Protein AF-A0A957N7H6-F1 (afdb_monomer_lite)

Structure (mmCIF, N/CA/C/O backbone):
data_AF-A0A957N7H6-F1
#
_entry.id   AF-A0A957N7H6-F1
#
loop_
_atom_site.group_PDB
_atom_site.id
_atom_site.type_symbol
_atom_site.label_atom_id
_atom_site.label_alt_id
_atom_site.label_comp_id
_atom_site.label_asym_id
_atom_site.label_entity_id
_atom_site.label_seq_id
_atom_site.pdbx_PDB_ins_code
_atom_site.Cartn_x
_atom_site.Cartn_y
_atom_site.Cartn_z
_atom_site.occupancy
_atom_site.B_iso_or_equiv
_atom_site.auth_seq_id
_atom_site.auth_comp_id
_atom_site.auth_asym_id
_atom_site.auth_atom_id
_atom_site.pdbx_PDB_model_num
ATOM 1 N N . MET A 1 1 ? 87.910 14.034 17.914 1.00 43.81 1 MET A N 1
ATOM 2 C CA . MET A 1 1 ? 87.311 12.699 17.693 1.00 43.81 1 MET A CA 1
ATOM 3 C C . MET A 1 1 ? 85.832 12.786 18.036 1.00 43.81 1 MET A C 1
ATOM 5 O O . MET A 1 1 ? 85.518 13.512 18.967 1.00 43.81 1 MET A O 1
ATOM 9 N N . THR A 1 2 ? 85.005 12.096 17.242 1.00 39.50 2 THR A N 1
ATOM 10 C CA . THR A 1 2 ? 83.526 11.991 17.246 1.00 39.50 2 THR A CA 1
ATOM 11 C C . THR A 1 2 ? 82.717 13.221 16.818 1.00 39.50 2 THR A C 1
ATOM 13 O O . THR A 1 2 ? 82.128 13.925 17.632 1.00 39.50 2 THR A O 1
ATOM 16 N N . THR A 1 3 ? 82.643 13.416 15.501 1.00 38.19 3 THR A N 1
ATOM 17 C CA . THR A 1 3 ? 81.486 13.993 14.794 1.00 38.19 3 THR A CA 1
ATOM 18 C C . THR A 1 3 ? 80.368 12.935 14.769 1.00 38.19 3 THR A C 1
ATOM 20 O O . THR A 1 3 ? 80.690 11.791 14.447 1.00 38.19 3 THR A O 1
ATOM 23 N N . PRO A 1 4 ? 79.098 13.237 15.096 1.00 42.59 4 PRO A N 1
ATOM 24 C CA . PRO A 1 4 ? 78.002 12.292 14.896 1.00 42.59 4 PRO A CA 1
ATOM 25 C C . PRO A 1 4 ? 77.447 12.385 13.471 1.00 42.59 4 PRO A C 1
ATOM 27 O O . PRO A 1 4 ? 77.237 13.482 12.951 1.00 42.59 4 PRO A O 1
ATOM 30 N N . ASP A 1 5 ? 77.214 11.216 12.880 1.00 39.34 5 ASP A N 1
ATOM 31 C CA . ASP A 1 5 ? 76.593 10.993 11.577 1.00 39.34 5 ASP A CA 1
ATOM 32 C C . ASP A 1 5 ? 75.215 11.654 11.450 1.00 39.34 5 ASP A C 1
ATOM 34 O O . ASP A 1 5 ? 74.347 11.539 12.320 1.00 39.34 5 ASP A O 1
ATOM 38 N N . ALA A 1 6 ? 75.003 12.310 10.309 1.00 39.81 6 ALA A N 1
ATOM 39 C CA . ALA A 1 6 ? 73.695 12.744 9.858 1.00 39.81 6 ALA A CA 1
ATOM 40 C C . ALA A 1 6 ? 72.895 11.514 9.404 1.00 39.81 6 ALA A C 1
ATOM 42 O O . ALA A 1 6 ? 73.225 10.874 8.408 1.00 39.81 6 ALA A O 1
ATOM 43 N N . HIS A 1 7 ? 71.830 11.189 10.134 1.00 38.59 7 HIS A N 1
ATOM 44 C CA . HIS A 1 7 ? 70.837 10.220 9.690 1.00 38.59 7 HIS A CA 1
ATOM 45 C C . HIS A 1 7 ? 70.128 10.743 8.429 1.00 38.59 7 HIS A C 1
ATOM 47 O O . HIS A 1 7 ? 69.309 11.662 8.497 1.00 38.59 7 HIS A O 1
ATOM 53 N N . GLU A 1 8 ? 70.425 10.129 7.282 1.00 37.56 8 GLU A N 1
ATOM 54 C CA . GLU A 1 8 ? 69.607 10.201 6.071 1.00 37.56 8 GLU A CA 1
ATOM 55 C C . GLU A 1 8 ? 68.180 9.738 6.390 1.00 37.56 8 GLU A C 1
ATOM 57 O O . GLU A 1 8 ? 67.917 8.565 6.665 1.00 37.56 8 GLU A O 1
ATOM 62 N N . THR A 1 9 ? 67.234 10.670 6.342 1.00 37.50 9 THR A N 1
ATOM 63 C CA . THR A 1 9 ? 65.806 10.361 6.313 1.00 37.50 9 THR A CA 1
ATOM 64 C C . THR A 1 9 ? 65.420 10.092 4.865 1.00 37.50 9 THR A C 1
ATOM 66 O O . THR A 1 9 ? 65.302 10.999 4.044 1.00 37.50 9 THR A O 1
ATOM 69 N N . LYS A 1 10 ? 65.261 8.809 4.534 1.00 40.12 10 LYS A N 1
ATOM 70 C CA . LYS A 1 10 ? 64.761 8.357 3.236 1.00 40.12 10 LYS A CA 1
ATOM 71 C C . LYS A 1 10 ? 63.314 8.836 3.081 1.00 40.12 10 LYS A C 1
ATOM 73 O O . LYS A 1 10 ? 62.451 8.462 3.874 1.00 40.12 10 LYS A O 1
ATOM 78 N N . ALA A 1 11 ? 63.071 9.691 2.091 1.00 37.00 11 ALA A N 1
ATOM 79 C CA . ALA A 1 11 ? 61.743 10.179 1.747 1.00 37.00 11 ALA A CA 1
ATOM 80 C C . ALA A 1 11 ? 60.816 8.995 1.425 1.00 37.00 11 ALA A C 1
ATOM 82 O O . ALA A 1 11 ? 61.141 8.145 0.597 1.00 37.00 11 ALA A O 1
ATOM 83 N N . VAL A 1 12 ? 59.674 8.936 2.109 1.00 40.44 12 VAL A N 1
ATOM 84 C CA . VAL A 1 12 ? 58.592 8.000 1.802 1.00 40.44 12 VAL A CA 1
ATOM 85 C C . VAL A 1 12 ? 57.883 8.529 0.558 1.00 40.44 12 VAL A C 1
ATOM 87 O O . VAL A 1 12 ? 57.245 9.580 0.608 1.00 40.44 12 VAL A O 1
ATOM 90 N N . GLU A 1 13 ? 58.026 7.825 -0.565 1.00 42.31 13 GLU A N 1
ATOM 91 C CA . GLU A 1 13 ? 57.178 8.028 -1.741 1.00 42.31 13 GLU A CA 1
ATOM 92 C C . GLU A 1 13 ? 55.713 7.774 -1.354 1.00 42.31 13 GLU A C 1
ATOM 94 O O . GLU A 1 13 ? 55.421 6.760 -0.709 1.00 42.31 13 GLU A O 1
ATOM 99 N N . PRO A 1 14 ? 54.766 8.653 -1.726 1.00 37.50 14 PRO A N 1
ATOM 100 C CA . PRO A 1 14 ? 53.361 8.366 -1.513 1.00 37.50 14 PRO A CA 1
ATOM 101 C C . PRO A 1 14 ? 52.962 7.192 -2.413 1.00 37.50 14 PRO A C 1
ATOM 103 O O . PRO A 1 14 ? 53.028 7.274 -3.641 1.00 37.50 14 PRO A O 1
ATOM 106 N N . ALA A 1 15 ? 52.560 6.092 -1.775 1.00 41.78 15 ALA A N 1
ATOM 107 C CA . ALA A 1 15 ? 51.951 4.952 -2.437 1.00 41.78 15 ALA A CA 1
ATOM 108 C C . ALA A 1 15 ? 50.744 5.415 -3.265 1.00 41.78 15 ALA A C 1
ATOM 110 O O . ALA A 1 15 ? 49.975 6.287 -2.853 1.00 41.78 15 ALA A O 1
ATOM 111 N N . ALA A 1 16 ? 50.644 4.833 -4.458 1.00 40.62 16 ALA A N 1
ATOM 112 C CA . ALA A 1 16 ? 49.672 5.143 -5.487 1.00 40.62 16 ALA A CA 1
ATOM 113 C C . ALA A 1 16 ? 48.252 5.298 -4.927 1.00 40.62 16 ALA A C 1
ATOM 115 O O . ALA A 1 16 ? 47.748 4.443 -4.205 1.00 40.62 16 ALA A O 1
ATOM 116 N N . SER A 1 17 ? 47.612 6.398 -5.316 1.00 38.94 17 SER A N 1
ATOM 117 C CA . SER A 1 17 ? 46.197 6.651 -5.093 1.00 38.94 17 SER A CA 1
ATOM 118 C C . SER A 1 17 ? 45.363 5.482 -5.618 1.00 38.94 17 SER A C 1
ATOM 120 O O . SER A 1 17 ? 45.357 5.234 -6.830 1.00 38.94 17 SER A O 1
ATOM 122 N N . ASP A 1 18 ? 44.616 4.829 -4.730 1.00 44.25 18 ASP A N 1
ATOM 123 C CA . ASP A 1 18 ? 43.447 4.044 -5.104 1.00 44.25 18 ASP A CA 1
ATOM 124 C C . ASP A 1 18 ? 42.534 4.943 -5.940 1.00 44.25 18 ASP A C 1
ATOM 126 O O . ASP A 1 18 ? 41.935 5.909 -5.452 1.00 44.25 18 ASP A O 1
ATOM 130 N N . LYS A 1 19 ? 42.456 4.655 -7.241 1.00 41.41 19 LYS A N 1
ATOM 131 C CA . LYS A 1 19 ? 41.390 5.176 -8.087 1.00 41.41 19 LYS A CA 1
ATOM 132 C C . LYS A 1 19 ? 40.106 4.500 -7.622 1.00 41.41 19 LYS A C 1
ATOM 134 O O . LYS A 1 19 ? 39.727 3.459 -8.144 1.00 41.41 19 LYS A O 1
ATOM 139 N N . ALA A 1 20 ? 39.470 5.094 -6.617 1.00 47.25 20 ALA A N 1
ATOM 140 C CA . ALA A 1 20 ? 38.083 4.821 -6.303 1.00 47.25 20 ALA A CA 1
ATOM 141 C C . ALA A 1 20 ? 37.269 5.045 -7.582 1.00 47.25 20 ALA A C 1
ATOM 143 O O . ALA A 1 20 ? 37.306 6.130 -8.171 1.00 47.25 20 ALA A O 1
ATOM 144 N N . ASP A 1 21 ? 36.608 3.981 -8.020 1.00 45.69 21 ASP A N 1
ATOM 145 C CA . ASP A 1 21 ? 35.663 3.967 -9.122 1.00 45.69 21 ASP A CA 1
ATOM 146 C C . ASP A 1 21 ? 34.563 5.002 -8.837 1.00 45.69 21 ASP A C 1
ATOM 148 O O . ASP A 1 21 ? 33.735 4.834 -7.940 1.00 45.69 21 ASP A O 1
ATOM 152 N N . LYS A 1 22 ? 34.629 6.141 -9.533 1.00 46.12 22 LYS A N 1
ATOM 153 C CA . LYS A 1 22 ? 33.703 7.271 -9.364 1.00 46.12 22 LYS A CA 1
ATOM 154 C C . LYS A 1 22 ? 32.372 7.059 -10.094 1.00 46.12 22 LYS A C 1
ATOM 156 O O . LYS A 1 22 ? 31.524 7.944 -10.017 1.00 46.12 22 LYS A O 1
ATOM 161 N N . ASP A 1 23 ? 32.177 5.904 -10.732 1.00 53.03 23 ASP A N 1
ATOM 162 C CA . ASP A 1 23 ? 31.001 5.607 -11.554 1.00 53.03 23 ASP A CA 1
ATOM 163 C C . ASP A 1 23 ? 30.079 4.527 -10.956 1.00 53.03 23 ASP A C 1
ATOM 165 O O . ASP A 1 23 ? 29.059 4.173 -11.555 1.00 53.03 23 ASP A O 1
ATOM 169 N N . ALA A 1 24 ? 30.358 4.031 -9.745 1.00 48.72 24 ALA A N 1
ATOM 170 C CA . ALA A 1 24 ? 29.452 3.111 -9.064 1.00 48.72 24 ALA A CA 1
ATOM 171 C C . ALA A 1 24 ? 28.167 3.843 -8.630 1.00 48.72 24 ALA A C 1
ATOM 173 O O . ALA A 1 24 ? 28.139 4.565 -7.628 1.00 48.72 24 ALA A O 1
ATOM 174 N N . LYS A 1 25 ? 27.075 3.649 -9.385 1.00 58.41 25 LYS A N 1
ATOM 175 C CA . LYS A 1 25 ? 25.734 4.081 -8.966 1.00 58.41 25 LYS A CA 1
ATOM 176 C C . LYS A 1 25 ? 25.422 3.512 -7.574 1.00 58.41 25 LYS A C 1
ATOM 178 O O . LYS A 1 25 ? 25.727 2.343 -7.327 1.00 58.41 25 LYS A O 1
ATOM 183 N N . PRO A 1 26 ? 24.782 4.290 -6.680 1.00 59.09 26 PRO A N 1
ATOM 184 C CA . PRO A 1 26 ? 24.394 3.793 -5.367 1.00 59.09 26 PRO A CA 1
ATOM 185 C C . PRO A 1 26 ? 23.569 2.513 -5.503 1.00 59.09 26 PRO A C 1
ATOM 187 O O . PRO A 1 26 ? 22.609 2.468 -6.276 1.00 59.09 26 PRO A O 1
ATOM 190 N N . ALA A 1 27 ? 23.936 1.479 -4.748 1.00 70.06 27 ALA A N 1
ATOM 191 C CA . ALA A 1 27 ? 23.162 0.249 -4.696 1.00 70.06 27 ALA A CA 1
ATOM 192 C C . ALA A 1 27 ? 21.755 0.553 -4.156 1.00 70.06 27 ALA A C 1
ATOM 194 O O . ALA A 1 27 ? 21.602 1.115 -3.068 1.00 70.06 27 ALA A O 1
ATOM 195 N N . VAL A 1 28 ? 20.722 0.190 -4.919 1.00 84.69 28 VAL A N 1
ATOM 196 C CA . VAL A 1 28 ? 19.333 0.314 -4.465 1.00 84.69 28 VAL A CA 1
ATOM 197 C C . VAL A 1 28 ? 19.098 -0.743 -3.391 1.00 84.69 28 VAL A C 1
ATOM 199 O O . VAL A 1 28 ? 19.315 -1.930 -3.626 1.00 84.69 28 VAL A O 1
ATOM 202 N N . SER A 1 29 ? 18.669 -0.308 -2.210 1.00 91.69 29 SER A N 1
ATOM 203 C CA . SER A 1 29 ? 18.350 -1.177 -1.077 1.00 91.69 29 SER A CA 1
ATOM 204 C C . SER A 1 29 ? 16.909 -0.971 -0.627 1.00 91.69 29 SER A C 1
ATOM 206 O O . SER A 1 29 ? 16.304 0.082 -0.847 1.00 91.69 29 SER A O 1
ATOM 208 N N . GLU A 1 30 ? 16.344 -2.013 -0.027 1.00 95.75 30 GLU A N 1
ATOM 209 C CA . GLU A 1 30 ? 15.038 -1.934 0.616 1.00 95.75 30 GLU A CA 1
ATOM 210 C C . GLU A 1 30 ? 15.134 -1.091 1.886 1.00 95.75 30 GLU A C 1
ATOM 212 O O . GLU A 1 30 ? 16.096 -1.191 2.648 1.00 95.75 30 GLU A O 1
ATOM 217 N N . THR A 1 31 ? 14.114 -0.275 2.129 1.00 95.94 31 THR A N 1
ATOM 218 C CA . THR A 1 31 ? 13.954 0.467 3.381 1.00 95.94 31 THR A CA 1
ATOM 219 C C . THR A 1 31 ? 12.715 -0.029 4.108 1.00 95.94 31 THR A C 1
ATOM 221 O O . THR A 1 31 ? 11.755 -0.478 3.482 1.00 95.94 31 THR A O 1
ATOM 224 N N . ARG A 1 32 ? 12.729 0.027 5.440 1.00 96.81 32 ARG A N 1
ATOM 225 C CA . ARG A 1 32 ? 11.587 -0.363 6.268 1.00 96.81 32 ARG A CA 1
ATOM 226 C C . ARG A 1 32 ? 11.608 0.422 7.572 1.00 96.81 32 ARG A C 1
ATOM 228 O O . ARG A 1 32 ? 12.626 0.456 8.255 1.00 96.81 32 ARG A O 1
ATOM 235 N N . SER A 1 33 ? 10.482 1.037 7.903 1.00 98.31 33 SER A N 1
ATOM 236 C CA . SER A 1 33 ? 10.226 1.712 9.172 1.00 98.31 33 SER A CA 1
ATOM 237 C C . SER A 1 33 ? 8.887 1.233 9.711 1.00 98.31 33 SER A C 1
ATOM 239 O O . SER A 1 33 ? 7.930 1.097 8.945 1.00 98.31 33 SER A O 1
ATOM 241 N N . GLU A 1 34 ? 8.815 0.955 11.008 1.00 98.31 34 GLU A N 1
ATOM 242 C CA . GLU A 1 34 ? 7.600 0.464 11.647 1.00 98.31 34 GLU A CA 1
ATOM 243 C C . GLU A 1 34 ? 7.325 1.160 12.976 1.00 98.31 34 GLU A C 1
ATOM 245 O O . GLU A 1 34 ? 8.237 1.554 13.700 1.00 98.31 34 GLU A O 1
ATOM 250 N N . THR A 1 35 ? 6.042 1.323 13.279 1.00 98.62 35 THR A N 1
ATOM 251 C CA . THR A 1 35 ? 5.543 1.911 14.526 1.00 98.62 35 THR A CA 1
ATOM 252 C C . THR A 1 35 ? 4.240 1.224 14.924 1.00 98.62 35 THR A C 1
ATOM 254 O O . THR A 1 35 ? 3.527 0.709 14.063 1.00 98.62 35 THR A O 1
ATOM 257 N N . GLU A 1 36 ? 3.912 1.212 16.211 1.00 98.56 36 GLU A N 1
ATOM 258 C CA . GLU A 1 36 ? 2.661 0.641 16.723 1.00 98.56 36 GLU A CA 1
ATOM 259 C C . GLU A 1 36 ? 1.746 1.741 17.253 1.00 98.56 36 GLU A C 1
ATOM 261 O O . GLU A 1 36 ? 2.211 2.715 17.845 1.00 98.56 36 GLU A O 1
ATOM 266 N N . HIS A 1 37 ? 0.446 1.586 17.012 1.00 98.31 37 HIS A N 1
ATOM 267 C CA . HIS A 1 37 ? -0.575 2.592 17.290 1.00 98.31 37 HIS A CA 1
ATOM 268 C C . HIS A 1 37 ? -1.894 1.933 17.694 1.00 98.31 37 HIS A C 1
ATOM 270 O O . HIS A 1 37 ? -2.050 0.709 17.688 1.00 98.31 37 HIS A O 1
ATOM 276 N N . THR A 1 38 ? -2.869 2.760 18.047 1.00 97.94 38 THR A N 1
ATOM 277 C CA . THR A 1 38 ? -4.248 2.347 18.312 1.00 97.94 38 THR A CA 1
ATOM 278 C C . THR A 1 38 ? -5.198 3.358 17.680 1.00 97.94 38 THR A C 1
ATOM 280 O O . THR A 1 38 ? -4.890 4.549 17.654 1.00 97.94 38 THR A O 1
ATOM 283 N N . VAL A 1 39 ? -6.321 2.879 17.147 1.00 97.81 39 VAL A N 1
ATOM 284 C CA . VAL A 1 39 ? -7.387 3.692 16.545 1.00 97.81 39 VAL A CA 1
ATOM 285 C C . VAL A 1 39 ? -8.750 3.158 16.977 1.00 97.81 39 VAL A C 1
ATOM 287 O O . VAL A 1 39 ? -8.907 1.953 17.163 1.00 97.81 39 VAL A O 1
ATOM 290 N N . GLU A 1 40 ? -9.735 4.040 17.118 1.00 97.62 40 GLU A N 1
ATOM 291 C CA . GLU A 1 40 ? -11.129 3.657 17.353 1.00 97.62 40 GLU A CA 1
ATOM 292 C C . GLU A 1 40 ? -11.868 3.516 16.014 1.00 97.62 40 GLU A C 1
ATOM 294 O O . GLU A 1 40 ? -11.976 4.480 15.254 1.00 97.62 40 GLU A O 1
ATOM 299 N N . ILE A 1 41 ? -12.376 2.317 15.715 1.00 97.31 41 ILE A N 1
ATOM 300 C CA . ILE A 1 41 ? -13.124 1.994 14.488 1.00 97.31 41 ILE A CA 1
ATOM 301 C C . ILE A 1 41 ? -14.451 1.366 14.896 1.00 97.31 41 ILE A C 1
ATOM 303 O O . ILE A 1 41 ? -14.471 0.384 15.636 1.00 97.31 41 ILE A O 1
ATOM 307 N N . GLY A 1 42 ? -15.576 1.941 14.462 1.00 92.56 42 GLY A N 1
ATOM 308 C CA . GLY A 1 42 ? -16.904 1.442 14.843 1.00 92.56 42 GLY A CA 1
ATOM 309 C C . GLY A 1 42 ? -17.132 1.332 16.362 1.00 92.56 42 GLY A C 1
ATOM 310 O O . GLY A 1 42 ? -17.873 0.457 16.807 1.00 92.56 42 GLY A O 1
ATOM 311 N N . GLY A 1 43 ? -16.470 2.178 17.162 1.00 91.94 43 GLY A N 1
ATOM 312 C CA . GLY A 1 43 ? -16.515 2.140 18.630 1.00 91.94 43 GLY A CA 1
ATOM 313 C C . GLY A 1 43 ? -15.676 1.031 19.281 1.00 91.94 43 GLY A C 1
ATOM 314 O O . GLY A 1 43 ? -15.865 0.751 20.465 1.00 91.94 43 GLY A O 1
ATOM 315 N N . GLN A 1 44 ? -14.792 0.377 18.523 1.00 93.44 44 GLN A N 1
ATOM 316 C CA . GLN A 1 44 ? -13.849 -0.620 19.022 1.00 93.44 44 GLN A CA 1
ATOM 317 C C . GLN A 1 44 ? -12.409 -0.130 18.888 1.00 93.44 44 GLN A C 1
ATOM 319 O O . GLN A 1 44 ? -12.001 0.366 17.836 1.00 93.44 44 GLN A O 1
ATOM 324 N N . SER A 1 45 ? -11.619 -0.378 19.931 1.00 96.69 45 SER A N 1
ATOM 325 C CA . SER A 1 45 ? -10.189 -0.099 19.923 1.00 96.69 45 SER A CA 1
ATOM 326 C C . SER A 1 45 ? -9.439 -1.151 19.108 1.00 96.69 45 SER A C 1
ATOM 328 O O . SER A 1 45 ? -9.482 -2.344 19.421 1.00 96.69 45 SER A O 1
ATOM 330 N N . VAL A 1 46 ? -8.737 -0.717 18.064 1.00 97.75 46 VAL A N 1
ATOM 331 C CA . VAL A 1 46 ? -7.934 -1.570 17.181 1.00 97.75 46 VAL A CA 1
ATOM 332 C C . VAL A 1 46 ? -6.468 -1.193 17.330 1.00 97.75 46 VAL A C 1
ATOM 334 O O . VAL A 1 46 ? -6.048 -0.105 16.927 1.00 97.75 46 VAL A O 1
ATOM 337 N N . ARG A 1 47 ? -5.667 -2.106 17.889 1.00 98.38 47 ARG A N 1
ATOM 338 C CA . ARG A 1 47 ? -4.204 -1.981 17.907 1.00 98.38 47 ARG A CA 1
ATOM 339 C C . ARG A 1 47 ? -3.630 -2.443 16.576 1.00 98.38 47 ARG A C 1
ATOM 341 O O . ARG A 1 47 ? -4.068 -3.453 16.028 1.00 98.38 47 ARG A O 1
ATOM 348 N N . TYR A 1 48 ? -2.646 -1.722 16.055 1.00 98.38 48 TYR A N 1
ATOM 349 C CA . TYR A 1 48 ? -2.044 -2.059 14.769 1.00 98.38 48 TYR A CA 1
ATOM 350 C C . TYR A 1 48 ? -0.584 -1.623 14.670 1.00 98.38 48 TYR A C 1
ATOM 352 O O . TYR A 1 48 ? -0.146 -0.666 15.310 1.00 98.38 48 TYR A O 1
ATOM 360 N N . ARG A 1 49 ? 0.158 -2.303 13.798 1.00 98.50 49 ARG A N 1
ATOM 361 C CA . ARG A 1 49 ? 1.483 -1.906 13.330 1.00 98.50 49 ARG A CA 1
ATOM 362 C C . ARG A 1 49 ? 1.359 -1.196 11.987 1.00 98.50 49 ARG A C 1
ATOM 364 O O . ARG A 1 49 ? 0.800 -1.748 11.042 1.00 98.50 49 ARG A O 1
ATOM 371 N N . ALA A 1 50 ? 1.891 0.017 11.903 1.00 98.62 50 ALA A N 1
ATOM 372 C CA . ALA A 1 50 ? 2.085 0.745 10.657 1.00 98.62 50 ALA A CA 1
ATOM 373 C C . ALA A 1 50 ? 3.504 0.493 10.145 1.00 98.62 50 ALA A C 1
ATOM 375 O O . ALA A 1 50 ? 4.467 0.714 10.879 1.00 98.62 50 ALA A O 1
ATOM 376 N N . VAL A 1 51 ? 3.632 0.064 8.895 1.00 98.62 51 VAL A N 1
ATOM 377 C CA . VAL A 1 51 ? 4.910 -0.189 8.224 1.00 98.62 51 VAL A CA 1
ATOM 378 C C . VAL A 1 51 ? 4.970 0.664 6.968 1.00 98.62 51 VAL A C 1
ATOM 380 O O . VAL A 1 51 ? 4.047 0.621 6.165 1.00 98.62 51 VAL A O 1
ATOM 383 N N . ALA A 1 52 ? 6.050 1.408 6.770 1.00 98.50 52 ALA A N 1
ATOM 384 C CA . ALA A 1 52 ? 6.356 2.062 5.502 1.00 98.50 52 ALA A CA 1
ATOM 385 C C . ALA A 1 52 ? 7.702 1.549 4.998 1.00 98.50 52 ALA A C 1
ATOM 387 O O . ALA A 1 52 ? 8.654 1.429 5.775 1.00 98.50 52 ALA A O 1
ATOM 388 N N . GLY A 1 53 ? 7.800 1.235 3.712 1.00 97.94 53 GLY A N 1
ATOM 389 C CA . GLY A 1 53 ? 9.036 0.685 3.177 1.00 97.94 53 GLY A CA 1
ATOM 390 C C . GLY A 1 53 ? 9.030 0.489 1.675 1.00 97.94 53 GLY A C 1
ATOM 391 O O . GLY A 1 53 ? 8.083 0.859 0.987 1.00 97.94 53 GLY A O 1
ATOM 392 N N . THR A 1 54 ? 10.106 -0.111 1.178 1.00 98.06 54 THR A N 1
ATOM 393 C CA . THR A 1 54 ? 10.259 -0.493 -0.225 1.00 98.06 54 THR A CA 1
ATOM 394 C C . THR A 1 54 ? 10.571 -1.980 -0.358 1.00 98.06 54 THR A C 1
ATOM 396 O O . THR A 1 54 ? 11.305 -2.535 0.456 1.00 98.06 54 THR A O 1
ATOM 399 N N . LEU A 1 55 ? 10.025 -2.626 -1.391 1.00 98.00 55 LEU A N 1
ATOM 400 C CA . LEU A 1 55 ? 10.409 -3.974 -1.822 1.00 98.00 55 LEU A CA 1
ATOM 401 C C . LEU A 1 55 ? 11.075 -3.904 -3.196 1.00 98.00 55 LEU A C 1
ATOM 403 O O . LEU A 1 55 ? 10.592 -3.195 -4.082 1.00 98.00 55 LEU A O 1
ATOM 407 N N . LEU A 1 56 ? 12.166 -4.647 -3.386 1.00 97.88 56 LEU A N 1
ATOM 408 C CA . LEU A 1 56 ? 12.823 -4.745 -4.689 1.00 97.88 56 LEU A CA 1
ATOM 409 C C . LEU A 1 56 ? 12.209 -5.873 -5.513 1.00 97.88 56 LEU A C 1
ATOM 411 O O . LEU A 1 56 ? 12.238 -7.037 -5.111 1.00 97.88 56 LEU A O 1
ATOM 415 N N . LEU A 1 57 ? 11.716 -5.524 -6.697 1.00 97.50 57 LEU A N 1
ATOM 416 C CA . LEU A 1 57 ? 11.367 -6.485 -7.735 1.00 97.50 57 LEU A CA 1
ATOM 417 C C . LEU A 1 57 ? 12.629 -6.801 -8.532 1.00 97.50 57 LEU A C 1
ATOM 419 O O . LEU A 1 57 ? 13.341 -5.884 -8.952 1.00 97.50 57 LEU A O 1
ATOM 423 N N . LYS A 1 58 ? 12.908 -8.085 -8.742 1.00 95.75 58 LYS A N 1
ATOM 424 C CA . LYS A 1 58 ? 14.099 -8.563 -9.448 1.00 95.75 58 LYS A CA 1
ATOM 425 C C . LYS A 1 58 ? 13.718 -9.484 -10.599 1.00 95.75 58 LYS A C 1
ATOM 427 O O . LYS A 1 58 ? 12.680 -10.136 -10.534 1.00 95.75 58 LYS A O 1
ATOM 432 N N . ASP A 1 59 ? 14.548 -9.523 -11.633 1.00 92.19 59 ASP A N 1
ATOM 433 C CA . ASP A 1 59 ? 14.445 -10.526 -12.690 1.00 92.19 59 ASP A CA 1
ATOM 434 C C . ASP A 1 59 ? 15.062 -11.874 -12.265 1.00 92.19 59 ASP A C 1
ATOM 436 O O . ASP A 1 59 ? 15.598 -12.027 -11.165 1.00 92.19 59 ASP A O 1
ATOM 440 N N . GLU A 1 60 ? 15.004 -12.864 -13.156 1.00 91.19 60 GLU A N 1
ATOM 441 C CA . GLU A 1 60 ? 15.564 -14.207 -12.936 1.00 91.19 60 GLU A CA 1
ATOM 442 C C . GLU A 1 60 ? 17.093 -14.226 -12.760 1.00 91.19 60 GLU A C 1
ATOM 444 O O . GLU A 1 60 ? 17.655 -15.232 -12.333 1.00 91.19 60 GLU A O 1
ATOM 449 N N . LYS A 1 61 ? 17.779 -13.128 -13.096 1.00 93.31 61 LYS A N 1
ATOM 450 C CA . LYS A 1 61 ? 19.231 -12.950 -12.964 1.00 93.31 61 LYS A CA 1
ATOM 451 C C . LYS A 1 61 ? 19.592 -12.084 -11.754 1.00 93.31 61 LYS A C 1
ATOM 453 O O . LYS A 1 61 ? 20.713 -11.581 -11.686 1.00 93.31 61 LYS A O 1
ATOM 458 N N . ASP A 1 62 ? 18.654 -11.888 -10.824 1.00 91.88 62 ASP A N 1
ATOM 459 C CA . ASP A 1 62 ? 18.782 -11.038 -9.637 1.00 91.88 62 ASP A CA 1
ATOM 460 C C . ASP A 1 62 ? 18.984 -9.535 -9.920 1.00 91.88 62 ASP A C 1
ATOM 462 O O . ASP A 1 62 ? 19.257 -8.755 -8.996 1.00 91.88 62 ASP A O 1
ATOM 46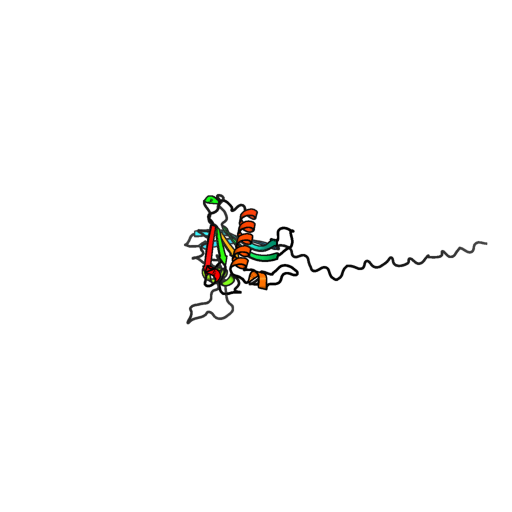6 N N . LYS A 1 63 ? 18.791 -9.080 -11.167 1.00 94.38 63 LYS A N 1
ATOM 467 C CA . LYS A 1 63 ? 18.848 -7.656 -11.510 1.00 94.38 63 LYS A CA 1
ATOM 468 C C . LYS A 1 63 ? 17.606 -6.955 -10.966 1.00 94.38 63 LYS A C 1
ATOM 470 O O . LYS A 1 63 ? 16.482 -7.389 -11.201 1.00 94.38 63 LYS A O 1
ATOM 475 N N . VAL A 1 64 ? 17.797 -5.841 -10.259 1.00 96.19 64 VAL A N 1
ATOM 476 C CA . VAL A 1 64 ? 16.692 -5.023 -9.736 1.00 96.19 64 VAL A CA 1
ATOM 477 C C . VAL A 1 64 ? 15.946 -4.355 -10.890 1.00 96.19 64 VAL A C 1
ATOM 479 O O . VAL A 1 64 ? 16.488 -3.466 -11.541 1.00 96.19 64 VAL A O 1
ATOM 482 N N . LYS A 1 65 ? 14.684 -4.746 -11.087 1.00 96.44 65 LYS A N 1
ATOM 483 C CA . LYS A 1 65 ? 13.752 -4.147 -12.049 1.00 96.44 65 LYS A CA 1
ATOM 484 C C . LYS A 1 65 ? 13.069 -2.901 -11.490 1.00 96.44 65 LYS A C 1
ATOM 486 O O . LYS A 1 65 ? 12.852 -1.941 -12.220 1.00 96.44 65 LYS A O 1
ATOM 491 N N . ALA A 1 66 ? 12.704 -2.905 -10.208 1.00 97.50 66 ALA A N 1
ATOM 492 C CA . ALA A 1 66 ? 12.013 -1.786 -9.566 1.00 97.50 66 ALA A CA 1
ATOM 493 C C . ALA A 1 66 ? 12.165 -1.806 -8.040 1.00 97.50 66 ALA A C 1
ATOM 495 O O . ALA A 1 66 ? 12.375 -2.856 -7.440 1.00 97.50 66 ALA A O 1
ATOM 496 N N . SER A 1 67 ? 12.007 -0.638 -7.421 1.00 97.94 67 SER A N 1
ATOM 497 C CA . SER A 1 67 ? 11.807 -0.444 -5.986 1.00 97.94 67 SER A CA 1
ATOM 498 C C . SER A 1 67 ? 10.387 0.067 -5.768 1.00 97.94 67 SER A C 1
ATOM 500 O O . SER A 1 67 ? 10.058 1.179 -6.188 1.00 97.94 67 SER A O 1
ATOM 502 N N . VAL A 1 68 ? 9.535 -0.760 -5.165 1.00 98.06 68 VAL A N 1
ATOM 503 C CA . VAL A 1 68 ? 8.109 -0.477 -4.967 1.00 98.06 68 VAL A CA 1
ATOM 504 C C . VAL A 1 68 ? 7.874 -0.056 -3.527 1.00 98.06 68 VAL A C 1
ATOM 506 O O . VAL A 1 68 ? 8.110 -0.837 -2.604 1.00 98.06 68 VAL A O 1
ATOM 509 N N . PHE A 1 69 ? 7.422 1.179 -3.340 1.00 98.25 69 PHE A N 1
ATOM 510 C CA . PHE A 1 69 ? 7.034 1.720 -2.050 1.00 98.25 69 PHE A CA 1
ATOM 511 C C . PHE A 1 69 ? 5.648 1.233 -1.634 1.00 98.25 69 PHE A C 1
ATOM 513 O O . PHE A 1 69 ? 4.735 1.108 -2.454 1.00 98.25 69 PHE A O 1
ATOM 520 N N . TYR A 1 70 ? 5.497 0.992 -0.336 1.00 98.50 70 TYR A N 1
ATOM 521 C CA . TYR A 1 70 ? 4.226 0.629 0.260 1.00 98.50 70 TYR A CA 1
ATOM 522 C C . TYR A 1 70 ? 4.065 1.206 1.664 1.00 98.50 70 TYR A C 1
ATOM 524 O O . TYR A 1 70 ? 5.041 1.456 2.382 1.00 98.50 70 TYR A O 1
ATOM 532 N N . VAL A 1 71 ? 2.804 1.327 2.074 1.00 98.69 71 VAL A N 1
ATOM 533 C CA . VAL A 1 71 ? 2.410 1.507 3.472 1.00 98.69 71 VAL A CA 1
ATOM 534 C C . VAL A 1 71 ? 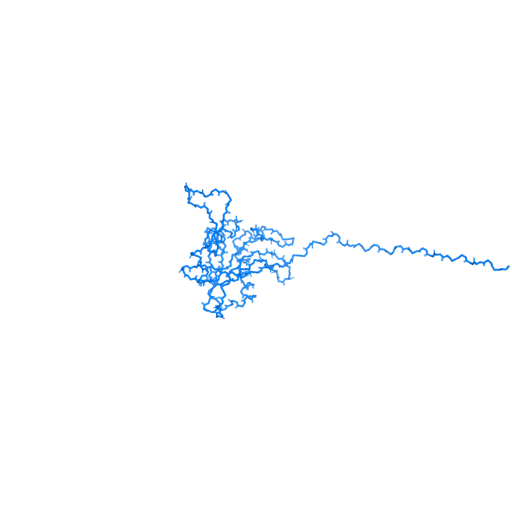1.468 0.373 3.853 1.00 98.69 71 VAL A C 1
ATOM 536 O O . VAL A 1 71 ? 0.456 0.163 3.193 1.00 98.69 71 VAL A O 1
ATOM 539 N N . ALA A 1 72 ? 1.785 -0.363 4.913 1.00 98.69 72 ALA A N 1
ATOM 540 C CA . ALA A 1 72 ? 0.959 -1.443 5.430 1.00 98.69 72 ALA A CA 1
ATOM 541 C C . ALA A 1 72 ? 0.455 -1.139 6.843 1.00 98.69 72 ALA A C 1
ATOM 543 O O . ALA A 1 72 ? 1.184 -0.600 7.676 1.00 98.69 72 ALA A O 1
ATOM 544 N N . TYR A 1 73 ? -0.782 -1.538 7.116 1.00 98.56 73 TYR A N 1
ATOM 545 C CA . TYR A 1 73 ? -1.407 -1.513 8.430 1.00 98.56 73 TYR A CA 1
ATOM 546 C C . TYR A 1 73 ? -1.831 -2.927 8.789 1.00 98.56 73 TYR A C 1
ATOM 548 O O . TYR A 1 73 ? -2.706 -3.505 8.144 1.00 98.56 73 TYR A O 1
ATOM 556 N N . LEU A 1 74 ? -1.172 -3.479 9.801 1.00 97.88 74 LEU A N 1
ATOM 557 C CA . LEU A 1 74 ? -1.350 -4.852 10.248 1.00 97.88 74 LEU A CA 1
ATOM 558 C C . LEU A 1 74 ? -1.975 -4.813 11.635 1.00 97.88 74 LEU A C 1
ATOM 560 O O . LEU A 1 74 ? -1.364 -4.277 12.561 1.00 97.88 74 LEU A O 1
ATOM 564 N N . LYS A 1 75 ? -3.191 -5.333 11.783 1.00 97.31 75 LYS A N 1
ATOM 565 C CA . LYS A 1 75 ? -3.831 -5.448 13.093 1.00 97.31 75 LYS A CA 1
ATOM 566 C C . LYS A 1 75 ? -2.968 -6.338 13.993 1.00 97.31 75 LYS A C 1
ATOM 568 O O . LYS A 1 75 ? -2.436 -7.354 13.554 1.00 97.31 75 LYS A O 1
ATOM 573 N N . LEU A 1 76 ? -2.808 -5.915 15.240 1.00 95.94 76 LEU A N 1
ATOM 574 C CA . LEU A 1 76 ? -2.162 -6.702 16.284 1.00 95.94 76 LEU A CA 1
ATOM 575 C C . LEU A 1 76 ? -3.213 -7.569 16.988 1.00 95.94 76 LEU A C 1
ATOM 577 O O . LEU A 1 76 ? -4.406 -7.274 16.926 1.00 95.94 76 LEU A O 1
ATOM 581 N N . ASP A 1 77 ? -2.763 -8.613 17.682 1.00 89.00 77 ASP A N 1
ATOM 582 C CA . ASP A 1 77 ? -3.626 -9.519 18.457 1.00 89.00 77 ASP A CA 1
ATOM 583 C C . ASP A 1 77 ? -4.577 -10.373 17.593 1.00 89.00 77 ASP A C 1
ATOM 585 O O . ASP A 1 77 ? -5.679 -10.725 18.012 1.00 89.00 77 ASP A O 1
ATOM 589 N N . GLU A 1 78 ? -4.152 -10.693 16.369 1.00 86.12 78 GLU A N 1
ATOM 590 C CA . GLU A 1 78 ? -4.799 -11.652 15.475 1.00 86.12 78 GLU A CA 1
ATOM 591 C C . GLU A 1 78 ? -3.737 -12.613 14.929 1.00 86.12 78 GLU A C 1
ATOM 593 O O . GLU A 1 78 ? -2.998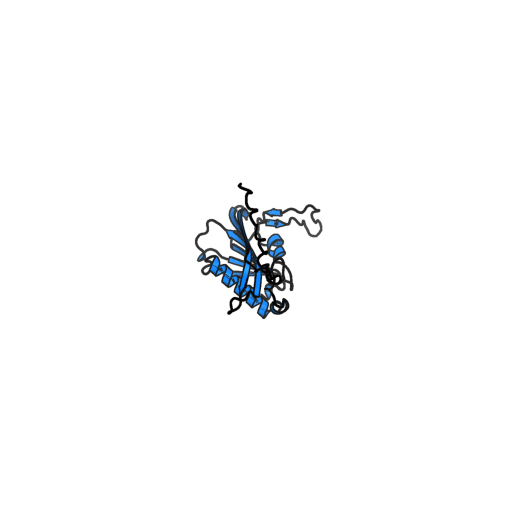 -12.276 14.002 1.00 86.12 78 GLU A O 1
ATOM 598 N N . ASP A 1 79 ? -3.647 -13.796 15.534 1.00 85.19 79 ASP A N 1
ATOM 599 C CA . ASP A 1 79 ? -2.540 -14.728 15.295 1.00 85.19 79 ASP A CA 1
ATOM 600 C C . ASP A 1 79 ? -2.853 -15.798 14.239 1.00 85.19 79 ASP A C 1
ATOM 602 O O . ASP A 1 79 ? -1.955 -16.552 13.868 1.00 85.19 79 ASP A O 1
ATOM 606 N N . ASP A 1 80 ? -4.096 -15.888 13.748 1.00 93.50 80 ASP A N 1
ATOM 607 C CA . ASP A 1 80 ? -4.483 -16.819 12.682 1.00 93.50 80 ASP A CA 1
ATOM 608 C C . ASP A 1 80 ? -4.571 -16.094 11.327 1.00 93.50 80 ASP A C 1
ATOM 610 O O . ASP A 1 80 ? -5.574 -15.433 11.025 1.00 93.50 80 ASP A O 1
ATOM 614 N N . PRO A 1 81 ? -3.567 -16.251 10.440 1.00 92.75 81 PRO A N 1
ATOM 615 C CA . PRO A 1 81 ? -3.601 -15.631 9.126 1.00 92.75 81 PRO A CA 1
ATOM 616 C C . PRO A 1 81 ? -4.799 -16.077 8.290 1.00 92.75 81 PRO A C 1
ATOM 618 O O . PRO A 1 81 ? -5.246 -15.294 7.457 1.00 92.75 81 PRO A O 1
ATOM 621 N N . SER A 1 82 ? -5.325 -17.293 8.480 1.00 95.88 82 SER A N 1
ATOM 622 C CA . SER A 1 82 ? -6.442 -17.824 7.687 1.00 95.88 82 SER A CA 1
ATOM 623 C C . SER A 1 82 ? -7.782 -17.164 8.020 1.00 95.88 82 SER A C 1
ATOM 625 O O . SER A 1 82 ? -8.632 -17.013 7.140 1.00 95.88 82 SER A O 1
ATOM 627 N N . ALA A 1 83 ? -7.935 -16.690 9.258 1.00 95.38 83 ALA A N 1
ATOM 628 C CA . ALA A 1 83 ? -9.082 -15.909 9.709 1.00 95.38 83 ALA A CA 1
ATOM 629 C C . ALA A 1 83 ? -8.937 -14.409 9.404 1.00 95.38 83 ALA A C 1
ATOM 631 O O . ALA A 1 83 ? -9.919 -13.667 9.488 1.00 95.38 83 ALA A O 1
ATOM 632 N N . ARG A 1 84 ? -7.731 -13.955 9.026 1.00 97.12 84 ARG A N 1
ATOM 633 C CA . ARG A 1 84 ? -7.407 -12.539 8.838 1.00 97.12 84 ARG A CA 1
ATOM 634 C C . ARG A 1 84 ? -7.121 -12.170 7.379 1.00 97.12 84 ARG A C 1
ATOM 636 O O . ARG A 1 84 ? -5.993 -12.358 6.906 1.00 97.12 84 ARG A O 1
ATOM 643 N N . PRO A 1 85 ? -8.094 -11.570 6.669 1.00 98.25 85 PRO A N 1
ATOM 644 C CA . PRO A 1 85 ? -7.884 -11.058 5.324 1.00 98.25 85 PRO A CA 1
ATOM 645 C C . PRO A 1 85 ? -6.765 -10.022 5.226 1.00 98.25 85 PRO A C 1
ATOM 647 O O . PRO A 1 85 ? -6.488 -9.273 6.169 1.00 98.25 85 PRO A O 1
ATOM 650 N N . ILE A 1 86 ? -6.172 -9.956 4.039 1.00 98.69 86 ILE A N 1
ATOM 651 C CA . ILE A 1 86 ? -5.286 -8.878 3.617 1.00 98.69 86 ILE A CA 1
ATOM 652 C C . ILE A 1 86 ? -5.822 -8.263 2.326 1.00 98.69 86 ILE A C 1
ATOM 654 O O . ILE A 1 86 ? -6.148 -8.964 1.366 1.00 98.69 86 ILE A O 1
ATOM 658 N N . THR A 1 87 ? -5.919 -6.941 2.313 1.00 98.62 87 THR A N 1
ATOM 659 C CA . THR A 1 87 ? -6.428 -6.161 1.193 1.00 98.62 87 THR A CA 1
ATOM 660 C C . THR A 1 87 ? -5.295 -5.321 0.633 1.00 98.62 87 THR A C 1
ATOM 662 O O . THR A 1 87 ? -4.740 -4.468 1.329 1.00 98.62 87 THR A O 1
ATOM 665 N N . PHE A 1 88 ? -4.961 -5.556 -0.631 1.00 98.25 88 PHE A N 1
ATOM 666 C CA . PHE A 1 88 ? -4.017 -4.736 -1.375 1.00 98.25 88 PHE A CA 1
ATOM 667 C C . PHE A 1 88 ? -4.783 -3.642 -2.105 1.00 98.25 88 PHE A C 1
ATOM 669 O O . PHE A 1 88 ? -5.783 -3.912 -2.773 1.00 98.25 88 PHE A O 1
ATOM 676 N N . SER A 1 89 ? -4.327 -2.405 -1.947 1.00 96.81 89 SER A N 1
ATOM 677 C CA . SER A 1 89 ? -4.984 -1.240 -2.513 1.00 96.81 89 SER A CA 1
ATOM 678 C C . SER A 1 89 ? -4.022 -0.367 -3.295 1.00 96.81 89 SER A C 1
ATOM 680 O O . SER A 1 89 ? -2.872 -0.162 -2.904 1.00 96.81 89 SER A O 1
ATOM 682 N N . PHE A 1 90 ? -4.516 0.156 -4.408 1.00 91.44 90 PHE A N 1
ATOM 683 C CA . PHE A 1 90 ? -3.778 1.016 -5.320 1.00 91.44 90 PHE A CA 1
ATOM 684 C C . PHE A 1 90 ? -4.735 2.009 -5.978 1.00 91.44 90 PHE A C 1
ATOM 686 O O . PHE A 1 90 ? -5.903 1.714 -6.238 1.00 91.44 90 PHE A O 1
ATOM 693 N N . ASN A 1 91 ? -4.228 3.206 -6.251 1.00 88.12 91 ASN A N 1
ATOM 694 C CA . ASN A 1 91 ? -4.991 4.249 -6.926 1.00 88.12 91 ASN A CA 1
ATOM 695 C C . ASN A 1 91 ? -5.065 4.035 -8.444 1.00 88.12 91 ASN A C 1
ATOM 697 O O . ASN A 1 91 ? -4.321 3.246 -9.034 1.00 88.12 91 ASN A O 1
ATOM 701 N N . GLY A 1 92 ? -5.968 4.789 -9.076 1.00 79.44 92 GLY A N 1
ATOM 702 C CA . GLY A 1 92 ? -6.108 4.874 -10.527 1.00 79.44 92 GLY A CA 1
ATOM 703 C C . GLY A 1 92 ? -5.369 6.032 -11.198 1.00 79.44 92 GLY A C 1
ATOM 704 O O . GLY A 1 92 ? -4.337 6.500 -10.724 1.00 79.44 92 GLY A O 1
ATOM 705 N N . GLY A 1 93 ? -5.883 6.438 -12.368 1.00 66.75 93 GLY A N 1
ATOM 706 C CA . GLY A 1 93 ? -5.100 7.075 -13.440 1.00 66.75 93 GLY A CA 1
ATOM 707 C C . GLY A 1 93 ? -3.977 6.153 -13.955 1.00 66.75 93 GLY A C 1
ATOM 708 O O . GLY A 1 93 ? -3.688 5.122 -13.342 1.00 66.75 93 GLY A O 1
ATOM 709 N N . PRO A 1 94 ? -3.245 6.499 -15.020 1.00 77.06 94 PRO A N 1
ATOM 710 C CA . PRO A 1 94 ? -1.831 6.172 -15.031 1.00 77.06 94 PRO A CA 1
ATOM 711 C C . PRO A 1 94 ? -1.096 7.236 -14.199 1.00 77.06 94 PRO A C 1
ATOM 713 O O . PRO A 1 94 ? -1.192 8.428 -14.490 1.00 77.06 94 PRO A O 1
ATOM 716 N N . GLY A 1 95 ? -0.379 6.819 -13.148 1.00 81.44 95 GLY A N 1
ATOM 717 C CA . GLY A 1 95 ? 0.595 7.682 -12.461 1.00 81.44 95 GLY A CA 1
ATOM 718 C C . GLY A 1 95 ? 0.266 8.167 -11.039 1.00 81.44 95 GLY A C 1
ATOM 719 O O . GLY A 1 95 ? 1.093 8.863 -10.452 1.00 81.44 95 GLY A O 1
ATOM 720 N N . SER A 1 96 ? -0.894 7.835 -10.459 1.00 86.94 96 SER A N 1
ATOM 721 C CA . SER A 1 96 ? -1.254 8.306 -9.109 1.00 86.94 96 SER A CA 1
ATOM 722 C C . SER A 1 96 ? -0.655 7.429 -8.005 1.00 86.94 96 SER A C 1
ATOM 724 O O . SER A 1 96 ? -0.742 6.205 -8.066 1.00 86.94 96 SER A O 1
ATOM 726 N N . SER A 1 97 ? -0.090 8.059 -6.970 1.00 91.31 97 SER A N 1
ATOM 727 C CA . SER A 1 97 ? 0.248 7.379 -5.707 1.00 91.31 97 SER A CA 1
ATOM 728 C C . SER A 1 97 ? -1.024 6.895 -5.023 1.00 91.31 97 SER A C 1
ATOM 730 O O . SER A 1 97 ? -2.047 7.559 -5.134 1.00 91.31 97 SER A O 1
ATOM 732 N N . SER A 1 98 ? -0.939 5.817 -4.245 1.00 93.19 98 SER A N 1
ATOM 733 C CA . SER A 1 98 ? -1.993 5.257 -3.386 1.00 93.19 98 SER A CA 1
ATOM 734 C C . SER 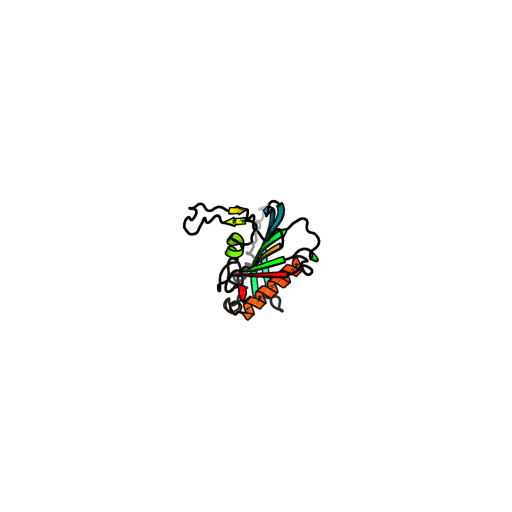A 1 98 ? -2.520 6.193 -2.284 1.00 93.19 98 SER A C 1
ATOM 736 O O . SER A 1 98 ? -3.457 5.830 -1.573 1.00 93.19 98 SER A O 1
ATOM 738 N N . VAL A 1 99 ? -1.978 7.412 -2.149 1.00 93.06 99 VAL A N 1
ATOM 739 C CA . VAL A 1 99 ? -2.333 8.376 -1.093 1.00 93.06 99 VAL A CA 1
ATOM 740 C C . VAL A 1 99 ? -3.837 8.673 -0.983 1.00 93.06 99 VAL A C 1
ATOM 742 O O . VAL A 1 99 ? -4.320 8.890 0.126 1.00 93.06 99 VAL A O 1
ATOM 745 N N . TRP A 1 100 ? -4.600 8.649 -2.085 1.00 91.12 100 TRP A N 1
ATOM 746 C CA . TRP A 1 100 ? -6.058 8.880 -2.029 1.00 91.12 100 TRP A CA 1
ATOM 747 C C . TRP A 1 100 ? -6.805 7.717 -1.374 1.00 91.12 100 TRP A C 1
ATOM 749 O O . TRP A 1 100 ? -7.554 7.942 -0.427 1.00 91.12 100 TRP A O 1
ATOM 759 N N . MET A 1 101 ? -6.542 6.474 -1.786 1.00 94.69 101 MET A N 1
ATOM 760 C CA . MET A 1 101 ? -7.088 5.302 -1.097 1.00 94.69 101 MET A CA 1
ATOM 761 C C . MET A 1 101 ? -6.576 5.203 0.349 1.00 94.69 101 MET A C 1
ATOM 763 O O . MET A 1 101 ? -7.313 4.776 1.237 1.00 94.69 101 MET A O 1
ATOM 767 N N . HIS A 1 102 ? -5.345 5.645 0.611 1.00 96.06 102 HIS A N 1
ATOM 768 C CA . HIS A 1 102 ? -4.722 5.620 1.933 1.00 96.06 102 HIS A CA 1
ATOM 769 C C . HIS A 1 102 ? -5.325 6.641 2.906 1.00 96.06 102 HIS A C 1
ATOM 771 O O . HIS A 1 102 ? -5.910 6.246 3.910 1.00 96.06 102 HIS A O 1
ATOM 777 N N . LEU A 1 103 ? -5.192 7.938 2.629 1.00 95.38 103 LEU A N 1
ATOM 778 C CA . LEU A 1 103 ? -5.570 9.027 3.541 1.00 95.38 103 LEU A CA 1
ATOM 779 C C . LEU A 1 103 ? -6.930 9.663 3.217 1.00 95.38 103 LEU A C 1
ATOM 781 O O . LEU A 1 103 ? -7.376 10.553 3.945 1.00 95.38 103 LEU A O 1
ATOM 785 N N . GLY A 1 104 ? -7.571 9.242 2.128 1.00 91.50 104 GLY A N 1
ATOM 786 C CA . GLY A 1 104 ? -8.899 9.697 1.719 1.00 91.50 104 GLY A CA 1
ATOM 787 C C . GLY A 1 104 ? -10.008 8.666 1.930 1.00 91.50 104 GLY A C 1
ATOM 788 O O . GLY A 1 104 ? -11.168 9.065 1.970 1.00 91.50 104 GLY A O 1
ATOM 789 N N . MET A 1 105 ? -9.684 7.373 2.091 1.00 92.81 105 MET A N 1
ATOM 790 C CA . MET A 1 105 ? -10.704 6.316 2.143 1.00 92.81 105 MET A CA 1
ATOM 791 C C . MET A 1 105 ? -10.455 5.229 3.201 1.00 92.81 105 MET A C 1
ATOM 793 O O . MET A 1 105 ? -11.193 5.155 4.180 1.00 92.81 105 MET A O 1
ATOM 797 N N . LEU A 1 106 ? -9.457 4.361 3.017 1.00 96.75 106 LEU A N 1
ATOM 798 C CA . LEU A 1 106 ? -9.370 3.083 3.741 1.00 96.75 106 LEU A CA 1
ATOM 799 C C . LEU A 1 106 ? -8.485 3.115 4.989 1.00 96.75 106 LEU A C 1
ATOM 801 O O . LEU A 1 106 ? -8.729 2.342 5.917 1.00 96.75 106 LEU A O 1
ATOM 805 N N . GLY A 1 107 ? -7.435 3.939 5.011 1.00 97.56 107 GLY A N 1
ATOM 806 C CA . GLY A 1 107 ? -6.425 3.913 6.071 1.00 97.56 107 GLY A CA 1
ATOM 807 C C . GLY A 1 107 ? -6.979 4.298 7.448 1.00 97.56 107 GLY A C 1
ATOM 808 O O . GLY A 1 107 ? -8.041 4.911 7.532 1.00 97.56 107 GLY A O 1
ATOM 809 N N . PRO A 1 108 ? -6.261 3.986 8.543 1.00 97.88 108 PRO A N 1
ATOM 810 C CA . PRO A 1 108 ? -6.721 4.265 9.910 1.00 97.88 108 PRO A CA 1
ATOM 811 C C . PRO A 1 108 ? -6.753 5.760 10.252 1.00 97.88 108 PRO A C 1
ATOM 813 O O . PRO A 1 108 ? -7.371 6.167 11.231 1.00 97.88 108 PRO A O 1
ATOM 816 N N . ARG A 1 109 ? -6.090 6.600 9.450 1.00 97.50 109 ARG A N 1
ATOM 817 C CA . ARG A 1 109 ? -6.095 8.060 9.574 1.00 97.50 109 ARG A CA 1
ATOM 818 C C . ARG A 1 109 ? -6.515 8.665 8.245 1.00 97.50 109 ARG A C 1
ATOM 820 O O . ARG A 1 109 ? -6.105 8.174 7.196 1.00 97.50 109 ARG A O 1
ATOM 827 N N . ARG A 1 110 ? -7.265 9.764 8.297 1.00 95.56 110 ARG A N 1
ATOM 828 C CA . ARG A 1 110 ? -7.707 10.508 7.112 1.00 95.56 110 ARG A CA 1
ATOM 829 C C . ARG A 1 110 ? -7.389 11.991 7.205 1.00 95.56 110 ARG A C 1
ATOM 831 O O . ARG A 1 110 ? -7.319 12.550 8.303 1.00 95.56 110 ARG A O 1
ATOM 838 N N . VAL A 1 111 ? -7.230 12.634 6.053 1.00 94.31 111 VAL A N 1
ATOM 839 C CA . VAL A 1 111 ? -7.113 14.095 5.967 1.00 94.31 111 VAL A CA 1
ATOM 840 C C . VAL A 1 111 ? -8.474 14.730 6.241 1.00 94.31 111 VAL A C 1
ATOM 842 O O . VAL A 1 111 ? -9.498 14.320 5.698 1.00 94.31 111 VAL A O 1
ATOM 845 N N . LEU A 1 112 ? -8.488 15.756 7.089 1.00 91.81 112 LEU A N 1
ATOM 846 C CA . LEU A 1 112 ? -9.654 16.612 7.274 1.00 91.81 112 LEU A CA 1
ATOM 847 C C . LEU A 1 112 ? -9.694 17.663 6.157 1.00 91.81 112 LEU A C 1
ATOM 849 O O . LEU A 1 112 ? -9.067 18.717 6.267 1.00 91.81 112 LEU A O 1
ATOM 853 N N . SER A 1 113 ? -10.416 17.358 5.078 1.00 86.62 113 SER A N 1
ATOM 854 C CA . SER A 1 113 ? -10.590 18.239 3.913 1.00 86.62 113 SER A CA 1
ATOM 855 C C . SER A 1 113 ? -11.785 19.193 4.023 1.00 86.62 113 SER A C 1
ATOM 857 O O . SER A 1 113 ? -11.782 20.231 3.370 1.00 86.62 113 SER A O 1
ATOM 859 N N . GLY A 1 114 ? -12.775 18.878 4.862 1.00 87.38 114 GLY A N 1
ATOM 860 C CA . GLY A 1 114 ? -14.085 19.540 4.846 1.00 87.38 114 GLY A CA 1
ATOM 861 C C . GLY A 1 114 ? -14.993 18.993 3.742 1.00 87.38 114 GLY A C 1
ATOM 862 O O . GLY A 1 114 ? -14.617 18.054 3.034 1.00 87.38 114 GLY A O 1
ATOM 863 N N . ASP A 1 115 ? -16.181 19.580 3.624 1.00 88.44 115 ASP A N 1
ATOM 864 C CA . ASP A 1 115 ? -17.152 19.245 2.580 1.00 88.44 115 ASP A CA 1
ATOM 865 C C . ASP A 1 115 ? -16.838 19.995 1.280 1.00 88.44 115 ASP A C 1
ATOM 867 O O . ASP A 1 115 ? -16.146 21.013 1.296 1.00 88.44 115 ASP A O 1
ATOM 871 N N . VAL A 1 116 ? -17.377 19.518 0.154 1.00 86.69 116 VAL A N 1
ATOM 872 C CA . VAL A 1 116 ? -17.116 20.067 -1.194 1.00 86.69 116 VAL A CA 1
ATOM 873 C C . VAL A 1 116 ? -17.330 21.585 -1.263 1.00 86.69 116 VAL A C 1
ATOM 875 O O . VAL A 1 116 ? -16.501 22.292 -1.830 1.00 86.69 116 VAL A O 1
ATOM 878 N N . ASP A 1 117 ? -18.385 22.088 -0.617 1.00 92.44 117 ASP A N 1
ATOM 879 C CA . ASP A 1 117 ? -18.731 23.516 -0.598 1.00 92.44 117 ASP A CA 1
ATOM 880 C C . ASP A 1 117 ? -18.197 24.260 0.644 1.00 92.44 117 ASP A C 1
ATOM 882 O O . ASP A 1 117 ? -18.444 25.452 0.822 1.00 92.44 117 ASP A O 1
ATOM 886 N N . SER A 1 118 ? -17.469 23.567 1.526 1.00 92.75 118 SER A N 1
ATOM 887 C CA . SER A 1 118 ? -16.962 24.105 2.793 1.00 92.75 118 SER A CA 1
ATOM 888 C C . SER A 1 118 ? -15.625 23.462 3.176 1.00 92.75 118 SER A C 1
ATOM 890 O O . SER A 1 118 ? -15.480 22.840 4.236 1.00 92.75 118 SER A O 1
ATOM 892 N N . LEU A 1 119 ? -14.634 23.626 2.300 1.00 92.62 119 LEU A N 1
ATOM 893 C CA . LEU A 1 119 ? -13.286 23.105 2.511 1.00 92.62 119 LEU A CA 1
ATOM 894 C C . LEU A 1 119 ? -12.628 23.725 3.750 1.00 92.62 119 LEU A C 1
ATOM 896 O O . LEU A 1 119 ? -12.720 24.930 3.998 1.00 92.62 119 LEU A O 1
ATOM 900 N N . LEU A 1 120 ? -11.915 22.900 4.515 1.00 91.88 120 LEU A N 1
ATOM 901 C CA . LEU A 1 120 ? -11.166 23.366 5.677 1.00 91.88 120 LEU A CA 1
ATOM 902 C C . LEU A 1 120 ? -9.901 24.121 5.234 1.00 91.88 120 LEU A C 1
ATOM 904 O O . LEU A 1 120 ? -9.129 23.597 4.424 1.00 91.88 120 LEU A O 1
ATOM 908 N N . PRO A 1 121 ? -9.644 25.326 5.778 1.00 91.62 121 PRO A N 1
ATOM 909 C CA . PRO A 1 121 ? -8.449 26.082 5.441 1.00 91.62 121 PRO A CA 1
ATOM 910 C C . PRO A 1 121 ? -7.195 25.441 6.060 1.00 91.62 121 PRO A C 1
ATOM 912 O O . PRO A 1 121 ? -7.286 24.689 7.037 1.00 91.62 121 PRO A O 1
ATOM 915 N N . PRO A 1 122 ? -5.998 25.763 5.542 1.00 90.69 122 PRO A N 1
ATOM 916 C CA . PRO A 1 122 ? -4.752 25.366 6.182 1.00 90.69 122 PRO A CA 1
ATOM 917 C C . PRO A 1 122 ? -4.616 25.973 7.599 1.00 90.69 122 PRO A C 1
ATOM 919 O O . PRO A 1 122 ? -5.141 27.059 7.856 1.00 90.69 122 PRO A O 1
ATOM 922 N N . PRO A 1 123 ? -3.866 25.325 8.515 1.00 92.00 123 PRO A N 1
ATOM 923 C CA . PRO A 1 123 ? -3.111 24.086 8.314 1.00 92.00 123 PRO A CA 1
ATOM 924 C C . PRO A 1 123 ? -4.003 22.833 8.343 1.00 92.00 123 PRO A C 1
ATOM 926 O O . PRO A 1 123 ? -4.790 22.637 9.272 1.00 92.00 123 PRO A O 1
ATOM 929 N N . HIS A 1 124 ? -3.835 21.957 7.347 1.00 90.12 124 HIS A N 1
ATOM 930 C CA . HIS A 1 124 ? -4.559 20.686 7.271 1.00 90.12 124 HIS A CA 1
ATOM 931 C C . HIS A 1 124 ? -4.155 19.741 8.407 1.00 90.12 124 HIS A C 1
ATOM 933 O O . HIS A 1 124 ? -3.016 19.753 8.879 1.00 90.12 124 HIS A O 1
ATOM 939 N N . LYS A 1 125 ? -5.102 18.910 8.847 1.00 93.00 125 LYS A N 1
ATOM 940 C CA . LYS A 1 125 ? -4.932 17.986 9.975 1.00 93.00 125 LYS A CA 1
ATOM 941 C C . LYS A 1 125 ? -5.318 16.566 9.581 1.00 93.00 125 LYS A C 1
ATOM 943 O O . LYS A 1 125 ? -6.122 16.364 8.672 1.00 93.00 125 LYS A O 1
ATOM 948 N N . LEU A 1 126 ? -4.773 15.601 10.316 1.00 94.62 126 LEU A N 1
ATOM 949 C CA . LEU A 1 126 ? -5.204 14.207 10.273 1.00 94.62 126 LEU A CA 1
ATOM 950 C C . LEU A 1 126 ? -6.141 13.913 11.442 1.00 94.62 126 LEU A C 1
ATOM 952 O O . LEU A 1 126 ? -5.824 14.253 12.583 1.00 94.62 126 LEU A O 1
ATOM 956 N N . ALA A 1 127 ? -7.225 13.201 11.172 1.00 94.88 127 ALA A N 1
ATOM 957 C CA . ALA A 1 127 ? -8.095 12.613 12.186 1.00 94.88 127 ALA A CA 1
ATOM 958 C C . ALA A 1 127 ? -8.074 11.087 12.088 1.00 94.88 127 ALA A C 1
ATOM 960 O O . ALA A 1 127 ? -7.626 10.535 11.079 1.00 94.88 127 ALA A O 1
ATOM 961 N N . ASP A 1 128 ? -8.549 10.424 13.137 1.00 96.62 128 ASP A N 1
ATOM 962 C CA . ASP A 1 128 ? -8.866 9.001 13.066 1.00 96.62 128 ASP A CA 1
ATOM 963 C C . ASP A 1 128 ? -9.961 8.752 12.030 1.00 96.62 128 ASP A C 1
ATOM 965 O O . ASP A 1 128 ? -10.874 9.563 11.835 1.00 96.62 128 ASP A O 1
ATOM 969 N N . ASN A 1 129 ? -9.825 7.639 11.318 1.00 97.06 129 ASN A N 1
ATOM 970 C CA . ASN A 1 129 ? -10.827 7.163 10.387 1.00 97.06 129 ASN A CA 1
ATOM 971 C C . ASN A 1 129 ? -11.650 6.065 11.060 1.00 97.06 129 ASN A C 1
ATOM 973 O O . ASN A 1 129 ? -11.318 4.884 10.976 1.00 97.06 129 ASN A O 1
ATOM 977 N N . GLU A 1 130 ? -12.746 6.469 11.695 1.00 95.62 130 GLU A N 1
ATOM 978 C CA . GLU A 1 130 ? -13.691 5.567 12.367 1.00 95.62 130 GLU A CA 1
ATOM 979 C C . GLU A 1 130 ? -14.379 4.565 11.417 1.00 95.62 130 GLU A C 1
ATOM 981 O O . GLU A 1 130 ? -14.997 3.606 11.879 1.00 95.62 130 GLU A O 1
ATOM 986 N N . PHE A 1 131 ? -14.243 4.776 10.101 1.00 95.19 131 PHE A N 1
ATOM 987 C CA . PHE A 1 131 ? -14.775 3.937 9.024 1.00 95.19 131 PHE A CA 1
ATOM 988 C C . PHE A 1 131 ? -13.689 3.124 8.303 1.00 95.19 131 PHE A C 1
ATOM 990 O O . PHE A 1 131 ? -13.946 2.560 7.239 1.00 95.19 131 PHE A O 1
ATOM 997 N N . SER A 1 132 ? -12.462 3.095 8.832 1.00 98.00 132 SER A N 1
ATOM 998 C CA . SER A 1 132 ? -11.372 2.322 8.238 1.00 98.00 132 SER A CA 1
ATOM 999 C C . SER A 1 132 ? -11.735 0.839 8.145 1.00 98.00 132 SER A C 1
ATOM 1001 O O . SER A 1 132 ? -12.321 0.273 9.060 1.00 98.00 132 SER A O 1
ATOM 1003 N N . LEU A 1 133 ? -11.302 0.184 7.064 1.00 96.88 133 LEU A N 1
ATOM 1004 C CA . LEU A 1 133 ? -11.465 -1.262 6.873 1.00 96.88 133 LEU A CA 1
ATOM 1005 C C . LEU A 1 133 ? -10.516 -2.092 7.766 1.00 96.88 133 LEU A C 1
ATOM 1007 O O . LEU A 1 133 ? -10.560 -3.324 7.751 1.00 96.88 133 LEU A O 1
ATOM 1011 N N . LEU A 1 134 ? -9.639 -1.434 8.534 1.00 97.69 134 LEU A N 1
ATOM 1012 C CA . LEU A 1 134 ? -8.597 -2.085 9.326 1.00 97.69 134 LEU A CA 1
ATOM 1013 C C . LEU A 1 134 ? -9.151 -2.997 10.430 1.00 97.69 134 LEU A C 1
ATOM 1015 O O . LEU A 1 134 ? -8.471 -3.931 10.844 1.00 97.69 134 LEU A O 1
ATOM 1019 N N . ASP A 1 135 ? -10.383 -2.808 10.896 1.00 96.00 135 ASP A N 1
ATOM 1020 C CA . ASP A 1 135 ? -10.998 -3.757 11.827 1.00 96.00 135 ASP A CA 1
ATOM 1021 C C . ASP A 1 135 ? -11.292 -5.114 11.148 1.00 96.00 135 ASP A C 1
ATOM 1023 O O . ASP A 1 135 ? -11.195 -6.159 11.794 1.00 96.00 135 ASP A O 1
ATOM 1027 N N . LYS A 1 136 ? -11.545 -5.136 9.830 1.00 96.50 136 LYS A N 1
ATOM 1028 C CA . LYS A 1 136 ? -11.878 -6.347 9.051 1.00 96.50 136 LYS A CA 1
ATOM 1029 C C . LYS A 1 136 ? -10.712 -6.973 8.293 1.00 96.50 136 LYS A C 1
ATOM 1031 O O . LYS A 1 136 ? -10.667 -8.194 8.170 1.00 96.50 136 LYS A O 1
ATOM 1036 N N . SER A 1 137 ? -9.783 -6.170 7.786 1.00 98.06 137 SER A N 1
ATOM 1037 C CA . SER A 1 137 ? -8.674 -6.639 6.950 1.00 98.06 137 SER A CA 1
ATOM 1038 C C . SER A 1 137 ? -7.40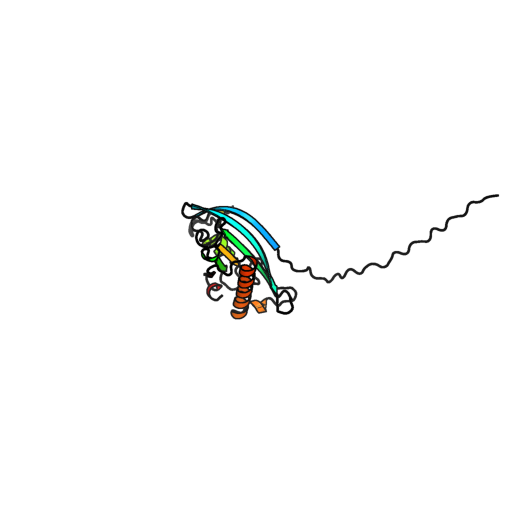7 -5.866 7.256 1.00 98.06 137 SER A C 1
ATOM 1040 O O . SER A 1 137 ? -7.455 -4.667 7.509 1.00 98.06 137 SER A O 1
ATOM 1042 N N . ASP A 1 138 ? -6.257 -6.523 7.152 1.00 98.50 138 ASP A N 1
ATOM 1043 C CA . ASP A 1 138 ? -5.004 -5.779 7.050 1.00 98.50 138 ASP A CA 1
ATOM 1044 C C . ASP A 1 138 ? -4.950 -5.075 5.701 1.00 98.50 138 ASP A C 1
ATOM 1046 O O . ASP A 1 138 ? -5.516 -5.564 4.719 1.00 98.50 138 ASP A O 1
ATOM 1050 N N . LEU A 1 139 ? -4.313 -3.911 5.664 1.00 98.69 139 LEU A N 1
ATOM 1051 C CA . LEU A 1 139 ? -4.333 -3.021 4.507 1.00 98.69 139 LEU A CA 1
ATOM 1052 C C . LEU A 1 139 ? -2.912 -2.813 4.009 1.00 98.69 139 LEU A C 1
ATOM 1054 O O . LEU A 1 139 ? -2.031 -2.491 4.802 1.00 98.69 139 LEU A O 1
ATOM 1058 N N . VAL A 1 140 ? -2.690 -2.962 2.707 1.00 98.69 140 VAL A N 1
ATOM 1059 C CA . VAL A 1 140 ? -1.401 -2.685 2.065 1.00 98.69 140 VAL A CA 1
ATOM 1060 C C . VAL A 1 140 ? -1.631 -1.754 0.889 1.00 98.69 140 VAL A C 1
ATOM 1062 O O . VAL A 1 140 ? -2.205 -2.146 -0.123 1.00 98.69 140 VAL A O 1
ATOM 1065 N N . PHE A 1 141 ? -1.180 -0.515 1.031 1.00 98.44 141 PHE A N 1
ATOM 1066 C CA . PHE A 1 141 ? -1.225 0.509 -0.001 1.00 98.44 141 PHE A CA 1
ATOM 1067 C C . PHE A 1 141 ? 0.044 0.423 -0.838 1.00 98.44 141 PHE A C 1
ATOM 1069 O O . PHE A 1 141 ? 1.143 0.558 -0.298 1.00 98.44 141 PHE A O 1
ATOM 1076 N N . ILE A 1 142 ? -0.112 0.159 -2.131 1.00 98.06 142 ILE A N 1
ATOM 1077 C CA . ILE A 1 142 ? 0.984 -0.028 -3.079 1.00 98.06 142 ILE A CA 1
ATOM 1078 C C . ILE A 1 142 ? 1.024 1.187 -3.995 1.00 98.06 142 ILE A C 1
ATOM 1080 O O . ILE A 1 142 ? 0.022 1.512 -4.632 1.00 98.06 142 ILE A O 1
ATOM 1084 N N . ASP A 1 143 ? 2.185 1.823 -4.106 1.00 97.25 143 ASP A N 1
ATOM 1085 C CA . ASP A 1 143 ? 2.451 2.774 -5.180 1.00 97.25 143 ASP A CA 1
ATOM 1086 C C . ASP A 1 143 ? 2.971 1.993 -6.402 1.00 97.25 143 ASP A C 1
ATOM 1088 O O . ASP A 1 143 ? 4.085 1.463 -6.332 1.00 97.25 143 ASP A O 1
ATOM 1092 N N . PRO A 1 144 ? 2.240 1.902 -7.534 1.00 94.56 144 PRO A N 1
ATOM 1093 C CA . PRO A 1 144 ? 2.762 1.271 -8.748 1.00 94.56 144 PRO A CA 1
ATOM 1094 C C . PRO A 1 144 ? 4.088 1.891 -9.208 1.00 94.56 144 PRO A C 1
ATOM 1096 O O . PRO A 1 144 ? 4.420 3.031 -8.852 1.00 94.56 144 PRO A O 1
ATOM 1099 N N . VAL A 1 145 ? 4.863 1.162 -10.015 1.00 95.81 145 VAL A N 1
ATOM 1100 C CA . VAL A 1 145 ? 6.186 1.623 -10.464 1.00 95.81 145 VAL A CA 1
ATOM 1101 C C . VAL A 1 145 ? 6.063 2.976 -11.170 1.00 95.81 145 VAL A C 1
ATOM 1103 O O . VAL A 1 145 ? 5.253 3.154 -12.073 1.00 95.81 145 VAL A O 1
ATOM 1106 N N . SER A 1 146 ? 6.922 3.930 -10.796 1.00 95.00 146 SER A N 1
ATOM 1107 C CA . SER A 1 146 ? 6.904 5.337 -11.246 1.00 95.00 146 SER A CA 1
ATOM 1108 C C . SER A 1 146 ? 5.871 6.253 -10.571 1.00 95.00 146 SER A C 1
ATOM 1110 O O . SER A 1 146 ? 5.808 7.429 -10.923 1.00 95.00 146 SER A O 1
ATOM 1112 N N . THR A 1 147 ? 5.100 5.775 -9.590 1.00 94.88 147 THR A N 1
ATOM 1113 C CA . THR A 1 147 ? 4.170 6.602 -8.796 1.00 94.88 147 THR A CA 1
ATOM 1114 C C . THR A 1 147 ? 4.705 6.850 -7.384 1.00 94.88 147 THR A C 1
ATOM 1116 O O . THR A 1 147 ? 5.507 6.064 -6.880 1.00 94.88 147 THR A O 1
ATOM 1119 N N . GLY A 1 148 ? 4.299 7.961 -6.755 1.00 94.44 148 GLY A N 1
ATOM 1120 C CA . GLY A 1 148 ? 4.675 8.307 -5.377 1.00 94.44 148 GLY A CA 1
ATOM 1121 C C . GLY A 1 148 ? 6.170 8.133 -5.094 1.00 94.44 148 GLY A C 1
ATOM 1122 O O . GLY A 1 148 ? 7.007 8.819 -5.698 1.00 94.44 148 GLY A O 1
ATOM 1123 N N . PHE A 1 149 ? 6.515 7.203 -4.202 1.00 96.06 149 PHE A N 1
ATOM 1124 C CA . PHE A 1 149 ? 7.912 6.893 -3.861 1.00 96.06 149 PHE A CA 1
ATOM 1125 C C . PHE A 1 149 ? 8.508 5.687 -4.610 1.00 96.06 149 PHE A C 1
ATOM 1127 O O . PHE A 1 149 ? 9.709 5.440 -4.491 1.00 96.06 149 PHE A O 1
ATOM 1134 N N . SER A 1 150 ? 7.732 4.983 -5.434 1.00 97.06 150 SER A N 1
ATOM 1135 C CA . SER A 1 150 ? 8.211 3.857 -6.243 1.00 97.06 150 SER A CA 1
ATOM 1136 C C . SER A 1 150 ? 9.064 4.318 -7.424 1.00 97.06 150 SER A C 1
ATOM 1138 O O . SER A 1 150 ? 8.750 5.300 -8.104 1.00 97.06 150 SER A O 1
ATOM 1140 N N . ARG A 1 151 ? 10.156 3.608 -7.713 1.00 96.56 151 ARG A N 1
ATOM 1141 C CA . ARG A 1 151 ? 11.101 3.941 -8.793 1.00 96.56 151 ARG A CA 1
ATOM 1142 C C . ARG A 1 151 ? 11.472 2.696 -9.605 1.00 96.56 151 ARG A C 1
ATOM 1144 O O . ARG A 1 151 ? 11.601 1.626 -9.013 1.00 96.56 151 ARG A O 1
ATOM 1151 N N . PRO A 1 152 ? 11.672 2.808 -10.931 1.00 96.50 152 PRO A N 1
ATOM 1152 C CA . PRO A 1 152 ? 12.297 1.737 -11.700 1.00 96.50 152 PRO A CA 1
ATOM 1153 C C . PRO A 1 152 ? 13.734 1.502 -11.213 1.00 96.50 152 PRO A C 1
ATOM 1155 O O . PRO A 1 152 ? 14.343 2.361 -10.568 1.00 96.50 152 PRO A O 1
ATOM 1158 N N . GLY A 1 153 ? 14.253 0.312 -11.493 1.00 95.25 153 GLY A N 1
ATOM 1159 C CA . GLY A 1 153 ? 15.611 -0.080 -11.154 1.00 95.25 153 GLY A CA 1
ATOM 1160 C C . GLY A 1 153 ? 16.661 0.729 -11.923 1.00 95.25 153 GLY A C 1
ATOM 1161 O O . GLY A 1 153 ? 16.339 1.434 -12.885 1.00 95.25 153 GLY A O 1
ATOM 1162 N N . PRO A 1 154 ? 17.937 0.654 -11.513 1.00 92.56 154 PRO A N 1
ATOM 1163 C CA . PRO A 1 154 ? 19.016 1.290 -12.252 1.00 92.56 154 PRO A CA 1
ATOM 1164 C C . PRO A 1 154 ? 19.061 0.771 -13.692 1.00 92.56 154 PRO A C 1
ATOM 1166 O O . PRO A 1 154 ? 19.043 -0.436 -13.920 1.00 92.56 154 PRO A O 1
ATOM 1169 N N . ASP A 1 155 ? 19.141 1.694 -14.651 1.00 90.44 155 ASP A N 1
ATOM 1170 C CA . ASP A 1 155 ? 19.250 1.378 -16.084 1.00 90.44 155 ASP A CA 1
ATOM 1171 C C . ASP A 1 155 ? 18.023 0.662 -16.680 1.00 90.44 155 ASP A C 1
ATOM 1173 O O . ASP A 1 155 ? 18.106 0.087 -17.764 1.00 90.44 155 ASP A O 1
ATOM 1177 N N . GLU A 1 156 ? 16.878 0.721 -15.997 1.00 94.62 156 GLU A N 1
ATOM 1178 C CA . GLU A 1 156 ? 15.582 0.286 -16.521 1.00 94.62 156 GLU A CA 1
ATOM 1179 C C . GLU A 1 156 ? 14.833 1.461 -17.169 1.00 94.62 156 GLU A C 1
ATOM 1181 O O . GLU A 1 156 ? 14.741 2.543 -16.585 1.00 94.62 156 GLU A O 1
ATOM 1186 N N . ASP A 1 157 ? 14.256 1.259 -18.362 1.00 95.25 157 ASP A N 1
ATOM 1187 C CA . ASP A 1 157 ? 13.344 2.243 -18.968 1.00 95.25 157 ASP A CA 1
ATOM 1188 C C . ASP A 1 157 ? 12.014 2.234 -18.192 1.00 95.25 157 ASP A C 1
ATOM 1190 O O . ASP A 1 157 ? 11.357 1.189 -18.169 1.00 95.25 157 ASP A O 1
ATOM 1194 N N . PRO A 1 158 ? 11.570 3.354 -17.584 1.00 93.50 158 PRO A N 1
ATOM 1195 C CA . PRO A 1 158 ? 10.294 3.413 -16.874 1.00 93.50 158 PRO A CA 1
ATOM 1196 C C . PRO A 1 158 ? 9.098 2.966 -17.724 1.00 93.50 158 PRO A C 1
ATOM 1198 O O . PRO A 1 158 ? 8.154 2.389 -17.189 1.00 93.50 158 PRO A O 1
ATOM 1201 N N . LYS A 1 159 ? 9.132 3.202 -19.045 1.00 94.06 159 LYS A N 1
ATOM 1202 C CA . LYS A 1 159 ? 8.008 2.914 -19.950 1.00 94.06 159 LYS A CA 1
ATOM 1203 C C . LYS A 1 159 ? 7.656 1.435 -20.029 1.00 94.06 159 LYS A C 1
ATOM 1205 O O . LYS A 1 159 ? 6.516 1.110 -20.351 1.00 94.06 159 LYS A O 1
ATOM 1210 N N . GLN A 1 160 ? 8.600 0.545 -19.718 1.00 93.94 160 GLN A N 1
ATOM 1211 C CA . GLN A 1 160 ? 8.337 -0.894 -19.721 1.00 93.94 160 GLN A CA 1
ATOM 1212 C C . GLN A 1 160 ? 7.255 -1.291 -18.701 1.00 93.94 160 GLN A C 1
ATOM 1214 O O . GLN A 1 160 ? 6.598 -2.304 -18.892 1.00 93.94 160 GLN A O 1
ATOM 1219 N N . PHE A 1 161 ? 7.043 -0.485 -17.652 1.00 93.56 161 PHE A N 1
ATOM 1220 C CA . PHE A 1 161 ? 6.059 -0.738 -16.593 1.00 93.56 161 PHE A CA 1
ATOM 1221 C C . PHE A 1 161 ? 4.688 -0.106 -16.863 1.00 93.56 161 PHE A C 1
ATOM 1223 O O . PHE A 1 161 ? 3.803 -0.196 -16.023 1.00 93.56 161 PHE A O 1
ATOM 1230 N N . HIS A 1 162 ? 4.504 0.605 -17.981 1.00 92.19 162 HIS A N 1
ATOM 1231 C CA . HIS A 1 162 ? 3.311 1.439 -18.206 1.00 92.19 162 HIS A CA 1
ATOM 1232 C C . HIS A 1 162 ? 2.273 0.791 -19.132 1.00 92.19 162 HIS A C 1
ATOM 1234 O O . HIS A 1 162 ? 1.315 1.449 -19.536 1.00 92.19 162 HIS A O 1
ATOM 1240 N N . THR A 1 163 ? 2.455 -0.486 -19.477 1.00 91.50 163 THR A N 1
ATOM 1241 C CA . THR A 1 163 ? 1.417 -1.306 -20.124 1.00 91.50 163 THR A CA 1
ATOM 1242 C C . THR A 1 163 ? 0.541 -1.962 -19.062 1.00 91.50 163 THR A C 1
ATOM 1244 O O . THR A 1 163 ? 0.994 -2.152 -17.936 1.00 91.50 163 THR A O 1
ATOM 1247 N N . VAL A 1 164 ? -0.702 -2.315 -19.402 1.00 89.50 164 VAL A N 1
ATOM 1248 C CA . VAL A 1 164 ? -1.608 -3.001 -18.462 1.00 89.50 164 VAL A CA 1
ATOM 1249 C C . VAL A 1 164 ? -0.971 -4.300 -17.975 1.00 89.50 164 VAL A C 1
ATOM 1251 O O . VAL A 1 164 ? -0.937 -4.563 -16.780 1.00 89.50 164 VAL A O 1
ATOM 1254 N N . GLU A 1 165 ? -0.410 -5.077 -18.896 1.00 92.75 165 GLU A N 1
ATOM 1255 C CA . GLU A 1 165 ? 0.182 -6.379 -18.616 1.00 92.75 165 GLU A CA 1
ATOM 1256 C C . GLU A 1 165 ? 1.398 -6.260 -17.690 1.00 92.75 165 GLU A C 1
ATOM 1258 O O . GLU A 1 165 ? 1.454 -6.932 -16.663 1.00 92.75 165 GLU A O 1
ATOM 1263 N N . ALA A 1 166 ? 2.341 -5.360 -17.993 1.00 92.50 166 ALA A N 1
ATOM 1264 C CA . ALA A 1 166 ? 3.537 -5.188 -17.166 1.00 92.50 166 ALA A CA 1
ATOM 1265 C C . ALA A 1 166 ? 3.220 -4.618 -15.774 1.00 92.50 166 ALA A C 1
ATOM 1267 O O . ALA A 1 166 ? 3.909 -4.919 -14.796 1.00 92.50 166 ALA A O 1
ATOM 1268 N N . ASP A 1 167 ? 2.184 -3.789 -15.677 1.00 90.81 167 ASP A N 1
ATOM 1269 C CA . ASP A 1 167 ? 1.720 -3.225 -14.415 1.00 90.81 167 ASP A CA 1
ATOM 1270 C C . ASP A 1 167 ? 1.103 -4.321 -13.529 1.00 90.81 167 ASP A C 1
ATOM 1272 O O . ASP A 1 167 ? 1.544 -4.493 -12.389 1.00 90.81 167 ASP A O 1
ATOM 1276 N N . VAL A 1 168 ? 0.204 -5.148 -14.087 1.00 92.94 168 VAL A N 1
ATOM 1277 C CA . VAL A 1 168 ? -0.355 -6.351 -13.435 1.00 92.94 168 VAL A CA 1
ATOM 1278 C C . VAL A 1 168 ? 0.756 -7.295 -12.972 1.00 92.94 168 VAL A C 1
ATOM 1280 O O . VAL A 1 168 ? 0.746 -7.742 -11.824 1.00 92.94 168 VAL A O 1
ATOM 1283 N N . GLU A 1 169 ? 1.745 -7.572 -13.825 1.00 94.81 169 GLU A N 1
ATOM 1284 C CA . GLU A 1 169 ? 2.890 -8.419 -13.472 1.00 94.81 169 GLU A CA 1
ATOM 1285 C C . GLU A 1 169 ? 3.676 -7.843 -12.289 1.00 94.81 169 GLU A C 1
ATOM 1287 O O . GLU A 1 169 ? 3.952 -8.552 -11.319 1.00 94.81 169 GLU A O 1
ATOM 1292 N N . SER A 1 170 ? 4.000 -6.547 -12.326 1.00 95.62 170 SER A N 1
ATOM 1293 C CA . SER A 1 170 ? 4.792 -5.903 -11.274 1.00 95.62 170 SER A CA 1
ATOM 1294 C C . SER A 1 170 ? 4.063 -5.848 -9.925 1.00 95.62 170 SER A C 1
ATOM 1296 O O . SER A 1 170 ? 4.672 -6.096 -8.879 1.00 95.62 170 SER A O 1
ATOM 1298 N N . VAL A 1 171 ? 2.751 -5.587 -9.933 1.00 95.62 171 VAL A N 1
ATOM 1299 C CA . VAL A 1 171 ? 1.910 -5.602 -8.728 1.00 95.62 171 VAL A CA 1
ATOM 1300 C C . VAL A 1 171 ? 1.744 -7.032 -8.212 1.00 95.62 171 VAL A C 1
ATOM 1302 O O . VAL A 1 171 ? 1.860 -7.264 -7.007 1.00 95.62 171 VAL A O 1
ATOM 1305 N N . GLY A 1 172 ? 1.548 -8.008 -9.099 1.00 96.50 172 GLY A N 1
ATOM 1306 C CA . GLY A 1 172 ? 1.486 -9.426 -8.745 1.00 96.50 172 GLY A CA 1
ATOM 1307 C C . GLY A 1 172 ? 2.773 -9.921 -8.080 1.00 96.50 172 GLY A C 1
ATOM 1308 O O . GLY A 1 172 ? 2.720 -10.582 -7.037 1.00 96.50 172 GLY A O 1
ATOM 1309 N N . ASP A 1 173 ? 3.934 -9.542 -8.618 1.00 97.50 173 ASP A N 1
ATOM 1310 C CA . ASP A 1 173 ? 5.236 -9.852 -8.025 1.00 97.50 173 ASP A CA 1
ATOM 1311 C C . ASP A 1 173 ? 5.421 -9.199 -6.655 1.00 97.50 173 ASP A C 1
ATOM 1313 O O . ASP A 1 173 ? 5.870 -9.861 -5.712 1.00 97.50 173 ASP A O 1
ATOM 1317 N N . PHE A 1 174 ? 5.025 -7.930 -6.512 1.00 98.19 174 PHE A N 1
ATOM 1318 C CA . PHE A 1 174 ? 5.018 -7.263 -5.214 1.00 98.19 174 PHE A CA 1
ATOM 1319 C C . PHE A 1 174 ? 4.159 -8.031 -4.203 1.00 98.19 174 PHE A C 1
ATOM 1321 O O . PHE A 1 174 ? 4.636 -8.336 -3.109 1.00 98.19 174 PHE A O 1
ATOM 1328 N N . ILE A 1 175 ? 2.917 -8.380 -4.561 1.00 98.38 175 ILE A N 1
ATOM 1329 C CA . ILE A 1 175 ? 1.986 -9.090 -3.674 1.00 98.38 175 ILE A CA 1
ATOM 1330 C C . ILE A 1 175 ? 2.584 -10.432 -3.258 1.00 98.38 175 ILE A C 1
ATOM 1332 O O . ILE A 1 175 ? 2.617 -10.738 -2.066 1.00 98.38 175 ILE A O 1
ATOM 1336 N N . ARG A 1 176 ? 3.119 -11.210 -4.206 1.00 98.06 176 ARG A N 1
ATOM 1337 C CA . ARG A 1 176 ? 3.776 -12.498 -3.940 1.00 98.06 176 ARG A CA 1
ATOM 1338 C C . ARG A 1 176 ? 4.941 -12.356 -2.959 1.00 98.06 176 ARG A C 1
ATOM 1340 O O . ARG A 1 176 ? 5.051 -13.152 -2.020 1.00 98.06 176 ARG A O 1
ATOM 1347 N N . LEU A 1 177 ? 5.806 -11.360 -3.153 1.00 97.94 177 LEU A N 1
ATOM 1348 C CA . LEU A 1 177 ? 6.923 -11.087 -2.246 1.00 97.94 177 LEU A CA 1
ATOM 1349 C C . LEU A 1 177 ? 6.425 -10.659 -0.864 1.00 97.94 177 LEU A C 1
ATOM 1351 O O . LEU A 1 177 ? 6.898 -11.191 0.141 1.00 97.94 177 LEU A O 1
ATOM 1355 N N . PHE A 1 178 ? 5.449 -9.754 -0.806 1.00 98.50 178 PHE A N 1
ATOM 1356 C CA . PHE A 1 178 ? 4.881 -9.266 0.444 1.00 98.50 178 PHE A CA 1
ATOM 1357 C C . PHE A 1 178 ? 4.272 -10.411 1.260 1.00 98.50 178 PHE A C 1
ATOM 1359 O O . PHE A 1 178 ? 4.618 -10.572 2.431 1.00 98.50 178 PHE A O 1
ATOM 1366 N N . VAL A 1 179 ? 3.412 -11.242 0.659 1.00 98.25 179 VAL A N 1
ATOM 1367 C CA . VAL A 1 179 ? 2.761 -12.347 1.386 1.00 98.25 179 VAL A CA 1
ATOM 1368 C C . VAL A 1 179 ? 3.758 -13.410 1.830 1.00 98.25 179 VAL A C 1
ATOM 1370 O O . VAL A 1 179 ? 3.582 -13.976 2.904 1.00 98.25 179 VAL A O 1
ATOM 1373 N N . SER A 1 180 ? 4.819 -13.648 1.053 1.00 97.94 180 SER A N 1
ATOM 1374 C CA . SER A 1 180 ? 5.872 -14.600 1.418 1.00 97.94 180 SER A CA 1
ATOM 1375 C C . SER A 1 180 ? 6.710 -14.108 2.594 1.00 97.94 180 SER A C 1
ATOM 1377 O O . SER A 1 180 ? 7.050 -14.893 3.464 1.00 97.94 180 SER A O 1
ATOM 1379 N N . ARG A 1 181 ? 7.034 -12.811 2.641 1.00 96.19 181 ARG A N 1
ATOM 1380 C CA . ARG A 1 181 ? 7.885 -12.231 3.695 1.00 96.19 181 ARG A CA 1
ATOM 1381 C C . ARG A 1 181 ? 7.148 -11.915 4.996 1.00 96.19 181 ARG A C 1
ATOM 1383 O O . ARG A 1 181 ? 7.799 -11.629 5.991 1.00 96.19 181 ARG A O 1
ATOM 1390 N N . ASN A 1 182 ? 5.817 -11.917 4.970 1.00 95.94 182 ASN A N 1
ATOM 1391 C CA . ASN A 1 182 ? 4.972 -11.646 6.135 1.00 95.94 182 ASN A CA 1
ATOM 1392 C C . ASN A 1 182 ? 4.142 -12.876 6.556 1.00 95.94 182 ASN A C 1
ATOM 1394 O O . ASN A 1 182 ? 3.200 -12.725 7.328 1.00 95.94 182 ASN A O 1
ATOM 1398 N N . ASP A 1 183 ? 4.432 -14.063 6.008 1.00 96.12 183 ASP A N 1
ATOM 1399 C CA . ASP A 1 183 ? 3.737 -15.324 6.315 1.00 9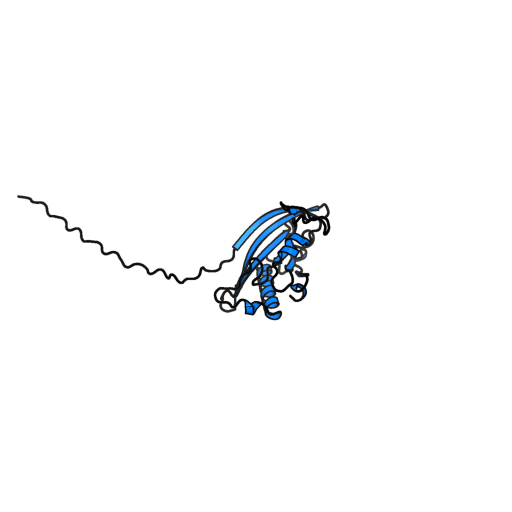6.12 183 ASP A CA 1
ATOM 1400 C C . ASP A 1 183 ? 2.206 -15.276 6.107 1.00 96.12 183 ASP A C 1
ATOM 1402 O O . ASP A 1 183 ? 1.416 -15.861 6.846 1.00 96.12 183 ASP A O 1
ATOM 1406 N N . ARG A 1 184 ? 1.756 -14.588 5.048 1.00 97.25 184 ARG A N 1
ATOM 1407 C CA . ARG A 1 184 ? 0.326 -14.341 4.742 1.00 97.25 184 ARG A CA 1
ATOM 1408 C C . ARG A 1 184 ? -0.239 -15.204 3.620 1.00 97.25 184 ARG A C 1
ATOM 1410 O O . ARG A 1 184 ? -1.266 -14.876 3.024 1.00 97.25 184 ARG A O 1
ATOM 1417 N N . TRP A 1 185 ? 0.403 -16.328 3.311 1.00 97.75 185 TRP A N 1
ATOM 1418 C CA . TRP A 1 185 ? -0.080 -17.236 2.266 1.00 97.75 185 TRP A CA 1
ATOM 1419 C C . TRP A 1 185 ? -1.476 -17.789 2.557 1.00 97.75 185 TRP A C 1
ATOM 1421 O O . TRP A 1 185 ? -2.277 -17.877 1.627 1.00 97.75 185 TRP A O 1
ATOM 1431 N N . LEU A 1 186 ? -1.800 -18.067 3.822 1.00 97.88 186 LEU A N 1
ATOM 1432 C CA . LEU A 1 186 ? -3.119 -18.572 4.219 1.00 97.88 186 LEU A CA 1
ATOM 1433 C C . LEU A 1 186 ? -4.197 -17.487 4.312 1.00 97.88 186 LEU A C 1
ATOM 1435 O O . LEU A 1 186 ? -5.379 -17.818 4.316 1.00 97.88 186 LEU A O 1
ATOM 1439 N N . SER A 1 187 ? -3.822 -16.206 4.334 1.00 98.44 187 SER A N 1
ATOM 1440 C CA . SER A 1 187 ? -4.803 -15.124 4.395 1.00 98.44 187 SER A CA 1
ATOM 1441 C C . SER A 1 187 ? -5.643 -15.043 3.125 1.00 98.44 187 SER A C 1
ATOM 1443 O O . SER A 1 187 ? -5.073 -15.081 2.026 1.00 98.44 187 SER A O 1
ATOM 1445 N N . PRO A 1 188 ? -6.972 -14.867 3.238 1.00 98.25 188 PRO A N 1
ATOM 1446 C CA . PRO A 1 188 ? -7.793 -14.412 2.124 1.00 98.25 188 PRO A CA 1
ATOM 1447 C C . PRO A 1 188 ? -7.228 -13.101 1.565 1.00 98.25 188 PRO A C 1
ATOM 1449 O O . PRO A 1 188 ? -6.896 -12.193 2.329 1.00 98.25 188 PRO A O 1
ATOM 1452 N N . LYS A 1 189 ? -7.077 -13.015 0.242 1.00 98.19 189 LYS A N 1
ATOM 1453 C CA . LYS A 1 189 ? -6.471 -11.863 -0.440 1.00 98.19 189 LYS A CA 1
ATOM 1454 C C . LYS A 1 189 ? -7.548 -11.129 -1.219 1.00 98.19 189 LYS A C 1
ATOM 1456 O O . LYS A 1 189 ? -8.248 -11.748 -2.016 1.00 98.19 189 LYS A O 1
ATOM 1461 N N . PHE A 1 190 ? -7.644 -9.826 -1.004 1.00 98.12 190 PHE A N 1
ATOM 1462 C CA . PHE A 1 190 ? -8.557 -8.945 -1.722 1.00 98.12 190 PHE A CA 1
ATOM 1463 C C . PHE A 1 190 ? -7.777 -7.836 -2.423 1.00 98.12 190 PHE A C 1
ATOM 1465 O O . PHE A 1 190 ? -6.727 -7.405 -1.942 1.00 98.12 190 PHE A O 1
ATOM 1472 N N . LEU A 1 191 ? -8.306 -7.377 -3.553 1.00 96.50 191 LEU A N 1
ATOM 1473 C CA . LEU A 1 191 ? -7.809 -6.217 -4.285 1.00 96.50 191 LEU A CA 1
ATOM 1474 C C . LEU A 1 191 ? -8.879 -5.127 -4.242 1.00 96.50 191 LEU A C 1
ATOM 1476 O O . LEU A 1 191 ? -10.056 -5.414 -4.464 1.00 96.50 191 LEU A O 1
ATOM 1480 N N . ILE A 1 192 ? -8.479 -3.889 -3.953 1.00 95.19 192 ILE A N 1
ATOM 1481 C CA . ILE A 1 192 ? -9.360 -2.719 -4.017 1.00 95.19 192 ILE A CA 1
ATOM 1482 C C . ILE A 1 192 ? -8.634 -1.584 -4.735 1.00 95.19 192 ILE A C 1
ATOM 1484 O O . ILE A 1 192 ? -7.680 -1.011 -4.205 1.00 95.19 192 ILE A O 1
ATOM 1488 N N . GLY A 1 193 ? -9.137 -1.217 -5.910 1.00 90.31 193 GLY A N 1
ATOM 1489 C CA . GLY A 1 193 ? -8.662 -0.070 -6.674 1.00 90.31 193 GLY A CA 1
ATOM 1490 C C . GLY A 1 193 ? -9.795 0.867 -7.078 1.00 90.31 193 GLY A C 1
ATOM 1491 O O . GLY A 1 193 ? -10.944 0.453 -7.220 1.00 90.31 193 GLY A O 1
ATOM 1492 N N . GLU A 1 194 ? -9.457 2.136 -7.285 1.00 88.12 194 GLU A N 1
ATOM 1493 C CA . GLU A 1 194 ? -10.356 3.162 -7.827 1.00 88.12 194 GLU A CA 1
ATOM 1494 C C . GLU A 1 194 ? -9.926 3.530 -9.258 1.00 88.12 194 GLU A C 1
ATOM 1496 O O . GLU A 1 194 ? -8.732 3.538 -9.568 1.00 88.12 194 GLU A O 1
ATOM 1501 N N . SER A 1 195 ? -10.868 3.893 -10.137 1.00 85.12 195 SER A N 1
ATOM 1502 C CA . SER A 1 195 ? -10.580 4.378 -11.499 1.00 85.12 195 SER A CA 1
ATOM 1503 C C . SER A 1 195 ? -9.723 3.373 -12.297 1.00 85.12 195 SER A C 1
ATOM 1505 O O . SER A 1 195 ? -10.032 2.185 -12.288 1.00 85.12 195 SER A O 1
ATOM 1507 N N . TYR A 1 196 ? -8.648 3.789 -12.978 1.00 77.75 196 TYR A N 1
ATOM 1508 C CA . TYR A 1 196 ? -7.726 2.882 -13.693 1.00 77.75 196 TYR A CA 1
ATOM 1509 C C . TYR A 1 196 ? -7.099 1.804 -12.787 1.00 77.75 196 TYR A C 1
ATOM 1511 O O . TYR A 1 196 ? -6.638 0.783 -13.273 1.00 77.75 196 TYR A O 1
ATOM 1519 N N . GLY A 1 197 ? -7.129 1.973 -11.460 1.00 60.59 197 GLY A N 1
ATOM 1520 C CA . GLY A 1 197 ? -6.747 0.915 -10.529 1.00 60.59 197 GLY A CA 1
ATOM 1521 C C . GLY A 1 197 ? -7.595 -0.347 -10.706 1.00 60.59 197 GLY A C 1
ATOM 1522 O O . GLY A 1 197 ? -7.139 -1.421 -10.368 1.00 60.59 197 GLY A O 1
ATOM 1523 N N . THR A 1 198 ? -8.787 -0.256 -11.299 1.00 70.69 198 THR A N 1
ATOM 1524 C CA . THR A 1 198 ? -9.647 -1.416 -11.589 1.00 70.69 198 THR A CA 1
ATOM 1525 C C . THR A 1 198 ? -9.130 -2.335 -12.700 1.00 70.69 198 THR A C 1
ATOM 1527 O O . THR A 1 198 ? -9.650 -3.437 -12.847 1.00 70.69 198 THR A O 1
ATOM 1530 N N . THR A 1 199 ? -8.132 -1.913 -13.483 1.00 74.62 199 THR A N 1
ATOM 1531 C CA . THR A 1 199 ? -7.541 -2.735 -14.554 1.00 74.62 199 THR A CA 1
ATOM 1532 C C . THR A 1 199 ? -6.293 -3.503 -14.106 1.00 74.62 199 THR A C 1
ATOM 1534 O O . THR A 1 199 ? -5.631 -4.090 -14.958 1.00 74.62 199 THR A O 1
ATOM 1537 N N . ARG A 1 200 ? -5.944 -3.442 -12.813 1.00 66.88 200 ARG A N 1
ATOM 1538 C CA . ARG A 1 200 ? -4.767 -4.072 -12.196 1.00 66.88 200 ARG A CA 1
ATOM 1539 C C . ARG A 1 200 ? -5.145 -5.301 -11.376 1.00 66.88 200 ARG A C 1
ATOM 1541 O O . ARG A 1 200 ? -6.219 -5.267 -10.733 1.00 66.88 200 ARG A O 1
#

Radius of gyration: 25.61 Å; chains: 1; bounding box: 106×45×40 Å

Foldseek 3Di:
DDDDDDDDDDDDDPDDDDPDPPPDDDDDDKDKDKDWDWFAALNDIWIWMKMWMWDFDADPVRATFKTKIKIKIGTPPDDDLLQAAAEEEEEDDVAEFLCCCDQVNAHQKHKQQDDPVDGDDPPIDIDGDNHHCNVRHIYMGIGFANYDPMHTGPPHDSVCCRDLVNRCVRVVSVVVVVCVVVVNPSHHYHYDYDYRSVSD

pLDDT: mean 87.21, std 18.2, range [37.0, 98.69]

Sequence (200 aa):
MTTPDAHETKAVEPAASDKADKDAKPAVSETRSETEHTVEIGGQSVRYRAVAGTLLLKDEKDKVKASVFYVAYLKLDEDDPSARPITFSFNGGPGSSSVWMHLGMLGPRRVLSGDVDSLLPPPHKLADNEFSLLDKSDLVFIDPVSTGFSRPGPDEDPKQFHTVEADVESVGDFIRLFVSRNDRWLSPKFLIGESYGTTR

Secondary structure (DSSP, 8-state):
--PPP-------PPP------TT-PPPP---EEEEEEEEEETTEEEEEEEEEEEEEEE-TTS-EEEEEEEEEEEESS---TTTS-EEEEE--TTT--THHHIIIIISSEEE--EETTEEPPSSP-EEE-TT-GGGTSEEEEE--TTSTT-EEPTT--GGGG-SHHHHHHHHHHHHHHHHHHTT-TTS-EEEEE-GGGGG-